Protein AF-0000000085029911 (afdb_homodimer)

Solvent-accessible surface area (backbone atoms only — not comparable to full-atom values): 11626 Å² total; per-residue (Å²): 123,44,61,39,66,77,58,55,73,42,76,44,80,32,89,93,34,44,53,37,40,35,25,49,61,51,67,37,74,79,42,66,70,29,29,74,39,40,29,46,36,39,24,43,54,57,8,51,51,70,74,45,71,36,75,53,20,29,39,34,40,41,29,69,34,42,32,29,39,33,33,53,66,92,41,79,39,81,45,37,50,64,26,22,36,47,36,50,61,70,32,36,36,29,37,35,19,74,35,89,48,56,22,30,29,37,40,38,30,39,29,41,81,84,58,78,129,125,42,62,40,67,79,54,57,74,42,75,42,80,32,89,91,34,44,54,37,39,34,27,48,61,50,68,39,75,78,43,67,69,30,29,76,40,39,28,44,36,38,24,42,55,60,8,50,50,68,74,46,70,36,76,53,22,28,40,35,39,41,29,69,34,44,32,28,39,33,30,53,64,92,41,78,39,83,44,38,49,65,28,21,37,48,36,51,61,69,32,35,36,29,37,34,19,73,34,91,48,55,21,30,29,38,40,38,28,38,32,40,80,85,55,78,129

Nearest PDB structures (foldseek):
  1o4t-assembly1_B  TM=9.583E-01  e=7.650E-11  Thermotoga maritima
  2dct-assembly1_A  TM=8.684E-01  e=5.620E-08  Thermus thermophilus HB8
  7x85-assembly2_C  TM=8.844E-01  e=4.818E-07  Gallus gallus
  6o2d-assembly1_A  TM=7.855E-01  e=6.550E-07  Schizosaccharomyces pombe
  6o2d-assembly1_B  TM=7.731E-01  e=8.903E-07  Schizosaccharomyces pombe

Foldseek 3Di:
DVDDPDFPWDWDADPPQGIKIWTFRDDVVVVVQFWPGWIKIKGAARHKFDKDAAAQKKKKKAWQAAKWWKDWAPDIDIDGHGDMDIAGHGTIMMIHRNDNGMTIIIMIIGGHPPDDD/DVDDPDFPWDWDADPPQGIKIWTFRDDVVVVVQFWPGWIKIKGAARHKFDKDAAAQKKKKKAWQAAKWWKDWAPDIDIDGHGDMDIAGHGTIMMIHRNDNGMTIIIMIIGGHPPDDD

InterPro domains:
  IPR011051 RmlC-like cupin domain superfamily [SSF51182] (14-111)
  IPR013096 Cupin 2, conserved barrel [PF07883] (40-107)
  IPR014710 RmlC-like jelly roll fold [G3DSA:2.60.120.10] (4-109)
  IPR051610 Glucose-6-phosphate isomerase/Oxalate decarboxylase [PTHR35848] (37-112)

Secondary structure (DSSP, 8-state):
--EE---EEEEEEETTTEEEEEEE-S-GGGGTTSEEEEEEEEE-TT-EEEEEE-SSEEEEEEEEE-EEEEEETTEEEEEETT-EEEE-TT-EEEEE--SSS-EEEEEEEEEPTT---/--EE---EEEEEEETTTEEEEEEE-S-GGGGTTSEEEEEEEEE-TT-EEEEEE-SSEEEEEEEEE-EEEEEETTEEEEEETT-EEEE-TT-EEEEE--SSS-EEEEEEEEEPTT---

Sequence (234 aa):
MAVFTEKAKQVVTNPGTGTIEKEILVDPALFQGTNDLFARITLHPGCAVPVHQHLGNNETYYLLKGEGEYTDEDKKVAVKAGDVTFCADGGTHGLLNTGKEDLVFIALISNTPGYKRMAVFTEKAKQVVTNPGTGTIEKEILVDPALFQGTNDLFARITLHPGCAVPVHQHLGNNETYYLLKGEGEYTDEDKKVAVKAGDVTFCADGGTHGLLNTGKEDLVFIALISNTPGYKR

Radius of gyration: 17.39 Å; Cα contacts (8 Å, |Δi|>4): 684; chains: 2; bounding box: 42×54×34 Å

pLDDT: mean 91.14, std 11.59, range [50.12, 98.44]

Organism: Acidaminococcus fermentans (strain ATCC 25085 / DSM 20731 / CCUG 9996 / CIP 106432 / VR4) (NCBI:txid591001)

Structure (mmCIF, N/CA/C/O backbone):
data_AF-0000000085029911-mod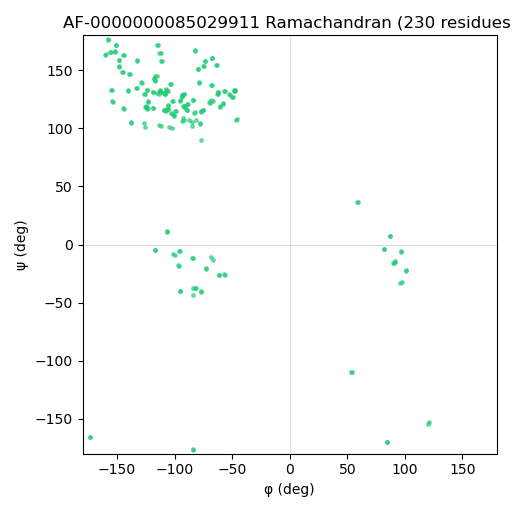el_v1
#
loop_
_entity.id
_entity.type
_entity.pdbx_description
1 polymer 'Cupin 2 conserved barrel domain protein'
#
loop_
_atom_site.group_PDB
_atom_site.id
_atom_site.type_symbol
_atom_site.label_atom_id
_atom_site.label_alt_id
_atom_site.label_comp_id
_atom_site.label_asym_id
_atom_site.label_entity_id
_atom_site.label_seq_id
_atom_site.pdbx_PDB_ins_code
_atom_site.Cartn_x
_atom_site.Cartn_y
_atom_site.Cartn_z
_atom_site.occupancy
_atom_site.B_iso_or_equiv
_atom_site.auth_seq_id
_atom_site.auth_comp_id
_atom_site.auth_asym_id
_atom_site.auth_atom_id
_atom_site.pdbx_PDB_model_num
ATOM 1 N N . MET A 1 1 ? -2.465 6.379 17.531 1 50.12 1 MET A N 1
ATOM 2 C CA . MET A 1 1 ? -1.135 6.844 17.141 1 50.12 1 MET A CA 1
ATOM 3 C C . MET A 1 1 ? -0.926 6.703 15.641 1 50.12 1 MET A C 1
ATOM 5 O O . MET A 1 1 ? -1.192 5.648 15.062 1 50.12 1 MET A O 1
ATOM 9 N N . ALA A 1 2 ? -0.907 8.047 15.047 1 63.31 2 ALA A N 1
ATOM 10 C CA . ALA A 1 2 ? -0.913 8.258 13.602 1 63.31 2 ALA A CA 1
ATOM 11 C C . ALA A 1 2 ? 0.378 7.75 12.969 1 63.31 2 ALA A C 1
ATOM 13 O O . ALA A 1 2 ? 0.455 7.586 11.75 1 63.31 2 ALA A O 1
ATOM 14 N N . VAL A 1 3 ? 1.396 7.473 13.914 1 71.44 3 VAL A N 1
ATOM 15 C CA . VAL A 1 3 ? 2.658 7.031 13.328 1 71.44 3 VAL A CA 1
ATOM 16 C C . VAL A 1 3 ? 3.08 5.703 13.945 1 71.44 3 VAL A C 1
ATOM 18 O O . VAL A 1 3 ? 3.273 5.609 15.156 1 71.44 3 VAL A O 1
ATOM 21 N N . PHE A 1 4 ? 2.906 4.621 13.352 1 70.25 4 PHE A N 1
ATOM 22 C CA . PHE A 1 4 ? 3.289 3.295 13.82 1 70.25 4 PHE A CA 1
ATOM 23 C C . PHE A 1 4 ? 4.719 2.965 13.406 1 70.25 4 PHE A C 1
ATOM 25 O O . PHE A 1 4 ? 5.082 3.119 12.242 1 70.25 4 PHE A O 1
ATOM 32 N N . THR A 1 5 ? 5.598 3.006 14.453 1 53.38 5 THR A N 1
ATOM 33 C CA . THR A 1 5 ? 6.984 2.678 14.141 1 53.38 5 THR A CA 1
ATOM 34 C C . THR A 1 5 ? 7.199 1.167 14.164 1 53.38 5 THR A C 1
ATOM 36 O O . THR A 1 5 ? 8.094 0.652 13.484 1 53.38 5 THR A O 1
ATOM 39 N N . GLU A 1 6 ? 6.383 0.513 15.297 1 53.06 6 GLU A N 1
ATOM 40 C CA . GLU A 1 6 ? 6.723 -0.883 15.555 1 53.06 6 GLU A CA 1
ATOM 41 C C . GLU A 1 6 ? 5.957 -1.817 14.625 1 53.06 6 GLU A C 1
ATOM 43 O O . GLU A 1 6 ? 4.781 -1.584 14.328 1 53.06 6 GLU A O 1
ATOM 48 N N . LYS A 1 7 ? 6.637 -2.297 13.734 1 57.81 7 LYS A N 1
ATOM 49 C CA . LYS A 1 7 ? 6.121 -3.242 12.742 1 57.81 7 LYS A CA 1
ATOM 50 C C . LYS A 1 7 ? 5.984 -4.641 13.344 1 57.81 7 LYS A C 1
ATOM 52 O O . LYS A 1 7 ? 6.93 -5.16 13.938 1 57.81 7 LYS A O 1
ATOM 57 N N . ALA A 1 8 ? 4.848 -4.977 13.922 1 56.25 8 ALA A N 1
ATOM 58 C CA . ALA A 1 8 ? 4.691 -6.383 14.281 1 56.25 8 ALA A CA 1
ATOM 59 C C . ALA A 1 8 ? 5.133 -7.297 13.141 1 56.25 8 ALA A C 1
ATOM 61 O O . ALA A 1 8 ? 4.695 -7.133 12 1 56.25 8 ALA A O 1
ATOM 62 N N . LYS A 1 9 ? 6.285 -7.945 13.352 1 67.12 9 LYS A N 1
ATOM 63 C CA . LYS A 1 9 ? 6.766 -8.938 12.398 1 67.12 9 LYS A CA 1
ATOM 64 C C . LYS A 1 9 ? 6.109 -10.297 12.641 1 67.12 9 LYS A C 1
ATOM 66 O O . LYS A 1 9 ? 6.004 -10.742 13.781 1 67.12 9 LYS A O 1
ATOM 71 N N . GLN A 1 10 ? 5.324 -10.703 11.719 1 71.94 10 GLN A N 1
ATOM 72 C CA . GLN A 1 10 ? 4.805 -12.062 11.75 1 71.94 10 GLN A CA 1
ATOM 73 C C . GLN A 1 10 ? 5.562 -12.961 10.781 1 71.94 10 GLN A C 1
ATOM 75 O O . GLN A 1 10 ? 5.855 -12.562 9.656 1 71.94 10 GLN A O 1
ATOM 80 N N . VAL A 1 11 ? 6.141 -14.062 11.289 1 70.25 11 VAL A N 1
ATOM 81 C CA . VAL A 1 11 ? 6.777 -15.055 10.43 1 70.25 11 VAL A CA 1
ATOM 82 C C . VAL A 1 11 ? 5.828 -16.234 10.211 1 70.25 11 VAL A C 1
ATOM 84 O O . VAL A 1 11 ? 5.312 -16.812 11.172 1 70.25 11 VAL A O 1
ATOM 87 N N . VAL A 1 12 ? 5.457 -16.359 8.992 1 71.88 12 VAL A N 1
ATOM 88 C CA . VAL A 1 12 ? 4.57 -17.469 8.656 1 71.88 12 VAL A CA 1
ATOM 89 C C . VAL A 1 12 ? 5.348 -18.562 7.918 1 71.88 12 VAL A C 1
ATOM 91 O O . VAL A 1 12 ? 6.031 -18.281 6.93 1 71.88 12 VAL A O 1
ATOM 94 N N . THR A 1 13 ? 5.34 -19.688 8.523 1 70.56 13 THR A N 1
ATOM 95 C CA . THR A 1 13 ? 6.004 -20.812 7.875 1 70.56 13 THR A CA 1
ATOM 96 C C . THR A 1 13 ? 5.246 -21.234 6.617 1 70.56 13 THR A C 1
ATOM 98 O O . THR A 1 13 ? 4.02 -21.328 6.633 1 70.56 13 THR A O 1
ATOM 101 N N . ASN A 1 14 ? 5.926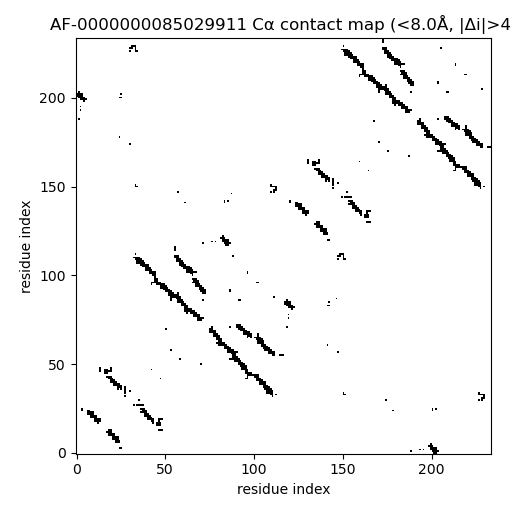 -21.266 5.496 1 70.69 14 ASN A N 1
ATOM 102 C CA . ASN A 1 14 ? 5.402 -21.781 4.242 1 70.69 14 ASN A CA 1
ATOM 103 C C . ASN A 1 14 ? 5.984 -23.156 3.928 1 70.69 14 ASN A C 1
ATOM 105 O O . ASN A 1 14 ? 7.121 -23.266 3.467 1 70.69 14 ASN A O 1
ATOM 109 N N . PRO A 1 15 ? 5.219 -24.141 4.195 1 69.62 15 PRO A N 1
ATOM 110 C CA . PRO A 1 15 ? 5.793 -25.469 3.988 1 69.62 15 PRO A CA 1
ATOM 111 C C . PRO A 1 15 ? 6.387 -25.641 2.592 1 69.62 15 PRO A C 1
ATOM 113 O O . PRO A 1 15 ? 5.746 -25.297 1.597 1 69.62 15 PRO A O 1
ATOM 116 N N . GLY A 1 16 ? 7.523 -26.078 2.551 1 73 16 GLY A N 1
ATOM 117 C CA . GLY A 1 16 ? 8.203 -26.453 1.323 1 73 16 GLY A CA 1
ATOM 118 C C . GLY A 1 16 ? 9.094 -25.359 0.769 1 73 16 GLY A C 1
ATOM 119 O O . GLY A 1 16 ? 10.102 -25.656 0.117 1 73 16 GLY A O 1
ATOM 120 N N . THR A 1 17 ? 8.648 -24.172 0.994 1 79.31 17 THR A N 1
ATOM 121 C CA . THR A 1 17 ? 9.43 -23.141 0.311 1 79.31 17 THR A CA 1
ATOM 122 C C . THR A 1 17 ? 10.094 -22.203 1.317 1 79.31 17 THR A C 1
ATOM 124 O O . THR A 1 17 ? 10.891 -21.344 0.94 1 79.31 17 THR A O 1
ATOM 127 N N . GLY A 1 18 ? 9.812 -22.375 2.564 1 81.31 18 GLY A N 1
ATOM 128 C CA . GLY A 1 18 ? 10.508 -21.562 3.545 1 81.31 18 GLY A CA 1
ATOM 129 C C . GLY A 1 18 ? 9.578 -20.703 4.371 1 81.31 18 GLY A C 1
ATOM 130 O O . GLY A 1 18 ? 8.453 -21.109 4.68 1 81.31 18 GLY A O 1
ATOM 131 N N . THR A 1 19 ? 10.164 -19.672 4.816 1 85.44 19 THR A N 1
ATOM 132 C CA . THR A 1 19 ? 9.43 -18.828 5.746 1 85.44 19 THR A CA 1
ATOM 133 C C . THR A 1 19 ? 9.141 -17.469 5.125 1 85.44 19 THR A C 1
ATOM 135 O O . THR A 1 19 ? 10.008 -16.875 4.48 1 85.44 19 THR A O 1
ATOM 138 N N . ILE A 1 20 ? 7.832 -17.078 5.215 1 90.81 20 ILE A N 1
ATOM 139 C CA . ILE A 1 20 ? 7.402 -15.75 4.797 1 90.81 20 ILE A CA 1
ATOM 140 C C . ILE A 1 20 ? 7.453 -14.789 5.984 1 90.81 20 ILE A C 1
ATOM 142 O O . ILE A 1 20 ? 6.875 -15.07 7.039 1 90.81 20 ILE A O 1
ATOM 146 N N . GLU A 1 21 ? 8.227 -13.773 5.887 1 92.81 21 GLU A N 1
ATOM 147 C CA . GLU A 1 21 ? 8.211 -12.711 6.891 1 92.81 21 GLU A CA 1
ATOM 148 C C . GLU A 1 21 ? 7.188 -11.633 6.535 1 92.81 21 GLU A C 1
ATOM 150 O O . GLU A 1 21 ? 7.246 -11.047 5.449 1 92.81 21 GLU A O 1
ATOM 155 N N . LYS A 1 22 ? 6.242 -11.43 7.441 1 93.31 22 LYS A N 1
ATOM 156 C CA . LYS A 1 22 ? 5.168 -10.461 7.234 1 93.31 22 LYS A CA 1
ATOM 157 C C . LYS A 1 22 ? 5.199 -9.367 8.297 1 93.31 22 LYS A C 1
ATOM 159 O O . LYS A 1 22 ? 5.246 -9.656 9.492 1 93.31 22 LYS A O 1
ATOM 164 N N . GLU A 1 23 ? 5.395 -8.18 7.887 1 93.5 23 GLU A N 1
ATOM 165 C CA . GLU A 1 23 ? 5.215 -7.008 8.742 1 93.5 23 GLU A CA 1
ATOM 166 C C . GLU A 1 23 ? 3.881 -6.324 8.461 1 93.5 23 GLU A C 1
ATOM 168 O O . GLU A 1 23 ? 3.689 -5.723 7.402 1 93.5 23 GLU A O 1
ATOM 173 N N . ILE A 1 24 ? 2.955 -6.41 9.445 1 94.88 24 ILE A N 1
ATOM 174 C CA . ILE A 1 24 ? 1.669 -5.734 9.305 1 94.88 24 ILE A CA 1
ATOM 175 C C . ILE A 1 24 ? 1.848 -4.234 9.523 1 94.88 24 ILE A C 1
ATOM 177 O O . ILE A 1 24 ? 2.199 -3.803 10.625 1 94.88 24 ILE A O 1
ATOM 181 N N . LEU A 1 25 ? 1.594 -3.482 8.5 1 94.81 25 LEU A N 1
ATOM 182 C CA . LEU A 1 25 ? 1.874 -2.053 8.562 1 94.81 25 LEU A CA 1
ATOM 183 C C . LEU A 1 25 ? 0.747 -1.309 9.266 1 94.81 25 LEU A C 1
ATOM 185 O O . LEU A 1 25 ? 0.992 -0.322 9.969 1 94.81 25 LEU A O 1
ATOM 189 N N . VAL A 1 26 ? -0.455 -1.727 9.031 1 94.06 26 VAL A N 1
ATOM 190 C CA . VAL A 1 26 ? -1.633 -1.149 9.672 1 94.06 26 VAL A CA 1
ATOM 191 C C . VAL A 1 26 ? -2.537 -2.264 10.195 1 94.06 26 VAL A C 1
ATOM 193 O O . VAL A 1 26 ? -2.809 -3.234 9.484 1 94.06 26 VAL A O 1
ATOM 196 N N . ASP A 1 27 ? -3.006 -2.074 11.43 1 93.12 27 ASP A N 1
ATOM 197 C CA . ASP A 1 27 ? -4.031 -2.969 11.953 1 93.12 27 ASP A CA 1
ATOM 198 C C . ASP A 1 27 ? -5.277 -2.957 11.062 1 93.12 27 ASP A C 1
ATOM 200 O O . ASP A 1 27 ? -5.895 -1.908 10.867 1 93.12 27 ASP A O 1
ATOM 204 N N . PRO A 1 28 ? -5.629 -4.172 10.555 1 94.19 28 PRO A N 1
ATOM 205 C CA . PRO A 1 28 ? -6.77 -4.219 9.641 1 94.19 28 PRO A CA 1
ATOM 206 C C . PRO A 1 28 ? -8.047 -3.652 10.258 1 94.19 28 PRO A C 1
ATOM 208 O O . PRO A 1 28 ? -8.93 -3.174 9.539 1 94.19 28 PRO A O 1
ATOM 211 N N . ALA A 1 29 ? -8.18 -3.674 11.57 1 94.44 29 ALA A N 1
ATOM 212 C CA . ALA A 1 29 ? -9.383 -3.154 12.227 1 94.44 29 ALA A CA 1
ATOM 213 C C . ALA A 1 29 ? -9.562 -1.669 11.93 1 94.44 29 ALA A C 1
ATOM 215 O O . ALA A 1 29 ? -10.688 -1.168 11.914 1 94.44 29 ALA A O 1
ATOM 216 N N . LEU A 1 30 ? -8.5 -0.995 11.656 1 94 30 LEU A N 1
ATOM 217 C CA . LEU A 1 30 ? -8.562 0.443 11.422 1 94 30 LEU A CA 1
ATOM 218 C C . LEU A 1 30 ? -9.203 0.746 10.07 1 94 30 LEU A C 1
ATOM 220 O O . LEU A 1 30 ? -9.695 1.853 9.844 1 94 30 LEU A O 1
ATOM 224 N N . PHE A 1 31 ? -9.195 -0.244 9.18 1 95.12 31 PHE A N 1
ATOM 225 C CA . PHE A 1 31 ? -9.758 -0.04 7.848 1 95.12 31 PHE A CA 1
ATOM 226 C C . PHE A 1 31 ? -11.266 -0.266 7.855 1 95.12 31 PHE A C 1
ATOM 228 O O . PHE A 1 31 ? -11.938 -0.044 6.844 1 95.12 31 PHE A O 1
ATOM 235 N N . GLN A 1 32 ? -11.773 -0.806 8.922 1 93.62 32 GLN A N 1
ATOM 236 C CA . GLN A 1 32 ? -13.211 -0.97 9.109 1 93.62 32 GLN A CA 1
ATOM 237 C C . GLN A 1 32 ? -13.828 -1.801 7.988 1 93.62 32 GLN A C 1
ATOM 239 O O . GLN A 1 32 ? -14.898 -1.466 7.477 1 93.62 32 GLN A O 1
ATOM 244 N N . GLY A 1 33 ? -13.031 -2.805 7.555 1 93.44 33 GLY A N 1
ATOM 245 C CA . GLY A 1 33 ? -13.57 -3.773 6.613 1 93.44 33 GLY A CA 1
ATOM 246 C C . GLY A 1 33 ? -13.227 -3.457 5.168 1 93.44 33 GLY A C 1
ATOM 247 O O . GLY A 1 33 ? -13.516 -4.25 4.27 1 93.44 33 GLY A O 1
ATOM 248 N N . THR A 1 34 ? -12.602 -2.322 4.883 1 95.56 34 THR A N 1
ATOM 249 C CA . THR A 1 34 ? -12.281 -1.948 3.508 1 95.56 34 THR A CA 1
ATOM 250 C C . THR A 1 34 ? -11.07 -2.729 3.004 1 95.56 34 THR A C 1
ATOM 252 O O . THR A 1 34 ? -11.062 -3.201 1.865 1 95.56 34 THR A O 1
ATOM 255 N N . ASN A 1 35 ? -10.086 -2.893 3.857 1 97.5 35 ASN A N 1
ATOM 256 C CA . ASN A 1 35 ? -8.891 -3.652 3.512 1 97.5 35 ASN A CA 1
ATOM 257 C C . ASN A 1 35 ? -8.578 -4.715 4.562 1 97.5 35 ASN A C 1
ATOM 259 O O . ASN A 1 35 ? -8.656 -4.449 5.762 1 97.5 35 ASN A O 1
ATOM 263 N N . ASP A 1 36 ? -8.18 -5.871 4.125 1 97.19 36 ASP A N 1
ATOM 264 C CA . ASP A 1 36 ? -7.879 -6.961 5.047 1 97.19 36 ASP A CA 1
ATOM 265 C C . ASP A 1 36 ? -6.383 -7.027 5.355 1 97.19 36 ASP A C 1
ATOM 267 O O . ASP A 1 36 ? -5.973 -7.66 6.328 1 97.19 36 ASP A O 1
ATOM 271 N N . LEU A 1 37 ? -5.617 -6.359 4.434 1 97.12 37 LEU A N 1
ATOM 272 C CA . LEU A 1 37 ? -4.176 -6.469 4.625 1 97.12 37 LEU A CA 1
ATOM 273 C C . LEU A 1 37 ? -3.453 -5.273 4.012 1 97.12 37 LEU A C 1
ATOM 275 O O . LEU A 1 37 ? -3.785 -4.84 2.906 1 97.12 37 LEU A O 1
ATOM 279 N N . PHE A 1 38 ? -2.611 -4.715 4.656 1 96.62 38 PHE A N 1
ATOM 280 C CA . PHE A 1 38 ? -1.548 -3.809 4.242 1 96.62 38 PHE A CA 1
ATOM 281 C C . PHE A 1 38 ? -0.248 -4.129 4.973 1 96.62 38 PHE A C 1
ATOM 283 O O . PHE A 1 38 ? -0.117 -3.855 6.168 1 96.62 38 PHE A O 1
ATOM 290 N N . ALA A 1 39 ? 0.652 -4.75 4.199 1 96.75 39 ALA A N 1
ATOM 291 C CA . ALA A 1 39 ? 1.81 -5.348 4.859 1 96.75 39 ALA A CA 1
ATOM 292 C C . ALA A 1 39 ? 3.039 -5.305 3.957 1 96.75 39 ALA A C 1
ATOM 294 O O . ALA A 1 39 ? 2.914 -5.234 2.732 1 96.75 39 ALA A O 1
ATOM 295 N N . ARG A 1 40 ? 4.191 -5.289 4.586 1 96.56 40 ARG A N 1
ATOM 296 C CA . ARG A 1 40 ? 5.465 -5.539 3.914 1 96.56 40 ARG A CA 1
ATOM 297 C C . ARG A 1 40 ? 5.879 -7 4.051 1 96.56 40 ARG A C 1
ATOM 299 O O . ARG A 1 40 ? 5.969 -7.523 5.164 1 96.56 40 ARG A O 1
ATOM 306 N N . ILE A 1 41 ? 6.113 -7.664 2.975 1 97.19 41 ILE A N 1
ATOM 307 C CA . ILE A 1 41 ? 6.395 -9.094 2.963 1 97.19 41 ILE A CA 1
ATOM 308 C C . ILE A 1 41 ? 7.801 -9.344 2.42 1 97.19 41 ILE A C 1
ATOM 310 O O . ILE A 1 41 ? 8.227 -8.688 1.465 1 97.19 41 ILE A O 1
ATOM 314 N N . THR A 1 42 ? 8.484 -10.297 3.018 1 97 42 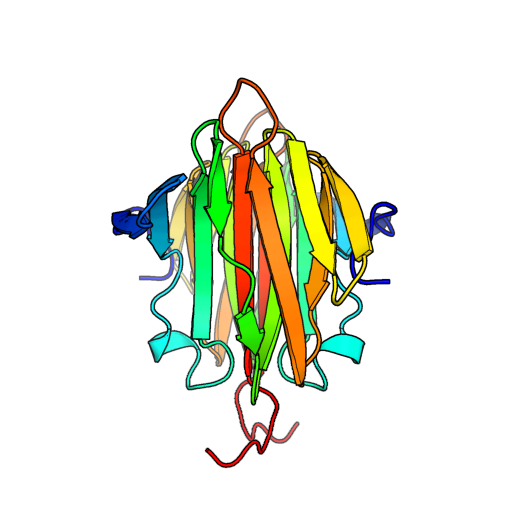THR A N 1
ATOM 315 C CA . THR A 1 42 ? 9.797 -10.727 2.551 1 97 42 THR A CA 1
ATOM 316 C C . THR A 1 42 ? 9.797 -12.219 2.244 1 97 42 THR A C 1
ATOM 318 O O . THR A 1 42 ? 9.43 -13.031 3.092 1 97 42 THR A O 1
ATOM 321 N N . LEU A 1 43 ? 10.148 -12.539 1.029 1 97.06 43 LEU A N 1
ATOM 322 C CA . LEU A 1 43 ? 10.422 -13.914 0.619 1 97.06 43 LEU A CA 1
ATOM 323 C C . LEU A 1 43 ? 11.922 -14.133 0.443 1 97.06 43 LEU A C 1
ATOM 325 O O . LEU A 1 43 ? 12.555 -13.516 -0.418 1 97.06 43 LEU A O 1
ATOM 329 N N . HIS A 1 44 ? 12.492 -15 1.251 1 96.31 44 HIS A N 1
ATOM 330 C CA . HIS A 1 44 ? 13.883 -15.375 1.014 1 96.31 44 HIS A CA 1
ATOM 331 C C . HIS A 1 44 ? 14.023 -16.172 -0.281 1 96.31 44 HIS A C 1
ATOM 333 O O . HIS A 1 44 ? 13.031 -16.656 -0.823 1 96.31 44 HIS A O 1
ATOM 339 N N . PRO A 1 45 ? 15.273 -16.219 -0.807 1 96.5 45 PRO A N 1
ATOM 340 C CA . PRO A 1 45 ? 15.453 -16.969 -2.053 1 96.5 45 PRO A CA 1
ATOM 341 C C . PRO A 1 45 ? 14.828 -18.359 -2 1 96.5 45 PRO A C 1
ATOM 343 O O . PRO A 1 45 ? 15.047 -19.094 -1.042 1 96.5 45 PRO A O 1
ATOM 346 N N . GLY A 1 46 ? 14.023 -18.625 -2.963 1 95.94 46 GLY A N 1
ATOM 347 C CA . GLY A 1 46 ? 13.391 -19.938 -3.062 1 95.94 46 GLY A CA 1
ATOM 348 C C . GLY A 1 46 ? 12.047 -20 -2.363 1 95.94 46 GLY A C 1
ATOM 349 O O . GLY A 1 46 ? 11.289 -20.953 -2.564 1 95.94 46 GLY A O 1
ATOM 350 N N . CYS A 1 47 ? 11.711 -19.047 -1.518 1 96.31 47 CYS A N 1
ATOM 351 C CA . CYS A 1 47 ? 10.43 -19.016 -0.819 1 96.31 47 CYS A CA 1
ATOM 352 C C . CYS A 1 47 ? 9.328 -18.484 -1.729 1 96.31 47 CYS A C 1
ATOM 354 O O . CYS A 1 47 ? 9.594 -17.734 -2.66 1 96.31 47 CYS A O 1
ATOM 356 N N . ALA A 1 48 ? 8.062 -18.938 -1.475 1 96 48 ALA A N 1
ATOM 357 C CA . ALA A 1 48 ? 6.957 -18.516 -2.336 1 96 48 ALA A CA 1
ATOM 358 C C . ALA A 1 48 ? 5.707 -18.203 -1.518 1 96 48 ALA A C 1
ATOM 360 O O . ALA A 1 48 ? 5.508 -18.781 -0.439 1 96 48 ALA A O 1
ATOM 361 N N . VAL A 1 49 ? 4.953 -17.25 -1.998 1 96.56 49 VAL A N 1
ATOM 362 C CA . VAL A 1 49 ? 3.518 -17.266 -1.746 1 96.56 49 VAL A CA 1
ATOM 363 C C . VAL A 1 49 ? 2.846 -18.297 -2.654 1 96.56 49 VAL A C 1
ATOM 365 O O . VAL A 1 49 ? 2.818 -18.141 -3.877 1 96.56 49 VAL A O 1
ATOM 368 N N . PRO A 1 50 ? 2.318 -19.312 -2.123 1 94.81 50 PRO A N 1
ATOM 369 C CA . PRO A 1 50 ? 1.705 -20.328 -2.98 1 94.81 50 PRO A CA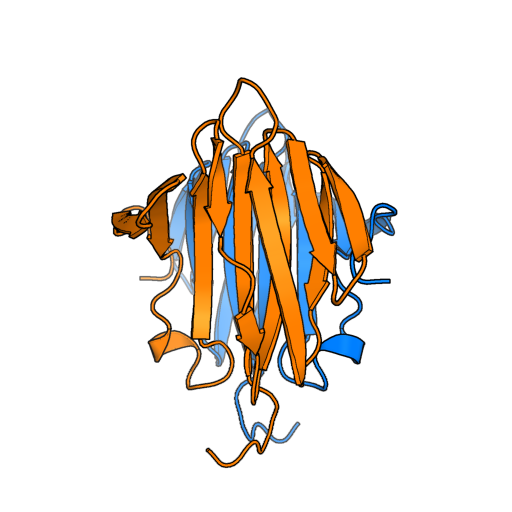 1
ATOM 370 C C . PRO A 1 50 ? 0.512 -19.797 -3.77 1 94.81 50 PRO A C 1
ATOM 372 O O . PRO A 1 50 ? -0.161 -18.859 -3.322 1 94.81 50 PRO A O 1
ATOM 375 N N . VAL A 1 51 ? 0.271 -20.469 -4.914 1 95.5 51 VAL A N 1
ATOM 376 C CA . VAL A 1 51 ? -0.88 -20.109 -5.73 1 95.5 51 VAL A CA 1
ATOM 377 C C . VAL A 1 51 ? -2.168 -20.344 -4.945 1 95.5 51 VAL A C 1
ATOM 379 O O . VAL A 1 51 ? -2.361 -21.422 -4.367 1 95.5 51 VAL A O 1
ATOM 382 N N . 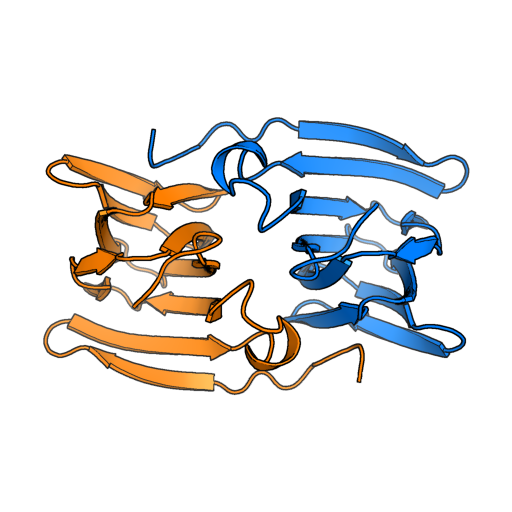HIS A 1 52 ? -3.027 -19.391 -4.887 1 96.69 52 HIS A N 1
ATOM 383 C CA . HIS A 1 52 ? -4.32 -19.453 -4.215 1 96.69 52 HIS A CA 1
ATOM 384 C C . HIS A 1 52 ? -5.336 -18.531 -4.863 1 96.69 52 HIS A C 1
ATOM 386 O O . HIS A 1 52 ? -4.973 -17.703 -5.699 1 96.69 52 HIS A O 1
ATOM 392 N N . GLN A 1 53 ? -6.598 -18.703 -4.539 1 97.19 53 GLN A N 1
ATOM 393 C CA . GLN A 1 53 ? -7.676 -17.891 -5.098 1 97.19 53 GLN A CA 1
ATOM 394 C C . GLN A 1 53 ? -8.164 -16.844 -4.094 1 97.19 53 GLN A C 1
ATOM 396 O O . GLN A 1 53 ? -8.289 -17.141 -2.9 1 97.19 53 GLN A O 1
ATOM 401 N N . HIS A 1 54 ? -8.398 -15.656 -4.566 1 95.81 54 HIS A N 1
ATOM 402 C CA . HIS A 1 54 ? -9.094 -14.648 -3.771 1 95.81 54 HIS A CA 1
ATOM 403 C C . HIS A 1 54 ? -10.594 -14.656 -4.047 1 95.81 54 HIS A C 1
ATOM 405 O O . HIS A 1 54 ? -11.016 -14.625 -5.207 1 95.81 54 HIS A O 1
ATOM 411 N N . LEU A 1 55 ? -11.328 -14.719 -3.043 1 96.31 55 LEU A N 1
ATOM 412 C CA . LEU A 1 55 ? -12.781 -14.633 -3.105 1 96.31 55 LEU A CA 1
ATOM 413 C C . LEU A 1 55 ? -13.305 -13.523 -2.195 1 96.31 55 LEU A C 1
ATOM 415 O O . LEU A 1 55 ? -13.062 -13.547 -0.985 1 96.31 55 LEU A O 1
ATOM 419 N N . GLY A 1 56 ? -13.969 -12.539 -2.756 1 97.06 56 GLY A N 1
ATOM 420 C CA . GLY A 1 56 ? -14.516 -11.422 -2.002 1 97.06 56 GLY A CA 1
ATOM 421 C C . GLY A 1 56 ? -13.516 -10.297 -1.805 1 97.06 56 GLY A C 1
ATOM 422 O O . GLY A 1 56 ? -13.773 -9.359 -1.041 1 97.06 56 GLY A O 1
ATOM 423 N N . ASN A 1 57 ? -12.359 -10.438 -2.469 1 97.56 57 ASN A N 1
ATOM 424 C CA . ASN A 1 57 ? -11.359 -9.375 -2.377 1 97.56 57 ASN A CA 1
ATOM 425 C C . ASN A 1 57 ? -10.359 -9.445 -3.527 1 97.56 57 ASN A C 1
ATOM 427 O O . ASN A 1 57 ? -10.398 -10.383 -4.328 1 97.56 57 ASN A O 1
ATOM 431 N N . ASN A 1 58 ? -9.641 -8.406 -3.756 1 97.25 58 ASN A N 1
ATOM 432 C CA . ASN A 1 58 ? -8.516 -8.352 -4.684 1 97.25 58 ASN A CA 1
ATOM 433 C C . ASN A 1 58 ? -7.191 -8.164 -3.947 1 97.25 58 ASN A C 1
ATOM 435 O O . ASN A 1 58 ? -7.18 -7.816 -2.766 1 97.25 58 ASN A O 1
ATOM 439 N N . GLU A 1 59 ? -6.125 -8.398 -4.629 1 98 59 GLU A N 1
ATOM 440 C CA . GLU A 1 59 ? -4.82 -8.219 -4 1 98 59 GLU A CA 1
ATOM 441 C C . GLU A 1 59 ? -3.818 -7.598 -4.969 1 98 59 GLU A C 1
ATOM 443 O O . GLU A 1 59 ? -3.752 -7.988 -6.137 1 98 59 GLU A O 1
ATOM 448 N N . THR A 1 60 ? -3.135 -6.633 -4.547 1 97.19 60 THR A N 1
ATOM 449 C CA . THR A 1 60 ? -2.059 -5.941 -5.246 1 97.19 60 THR A CA 1
ATOM 450 C C . THR A 1 60 ? -0.717 -6.199 -4.566 1 97.19 60 THR A C 1
ATOM 452 O O . THR A 1 60 ? -0.625 -6.172 -3.336 1 97.19 60 THR A O 1
ATOM 455 N N . TYR A 1 61 ? 0.328 -6.547 -5.32 1 97.75 61 TYR A N 1
ATOM 456 C CA . TYR A 1 61 ? 1.708 -6.465 -4.852 1 97.75 61 TYR A CA 1
ATOM 457 C C . TYR A 1 61 ? 2.436 -5.297 -5.504 1 97.75 61 TYR A C 1
ATOM 459 O O . TYR A 1 61 ? 2.318 -5.078 -6.715 1 97.75 61 TYR A O 1
ATOM 467 N N . TYR A 1 62 ? 3.094 -4.523 -4.801 1 97 62 TYR A N 1
ATOM 468 C CA . TYR A 1 62 ? 4.102 -3.592 -5.297 1 97 62 TYR A CA 1
ATOM 469 C C . TYR A 1 62 ? 5.5 -4.035 -4.887 1 97 62 TYR A C 1
ATOM 471 O O . TYR A 1 62 ? 5.84 -4.02 -3.701 1 97 62 TYR A O 1
ATOM 479 N N . LEU A 1 63 ? 6.363 -4.375 -5.863 1 97.88 63 LEU A N 1
ATOM 480 C CA . LEU A 1 63 ? 7.664 -4.969 -5.562 1 97.88 63 LEU A CA 1
ATOM 481 C C . LEU A 1 63 ? 8.688 -3.887 -5.25 1 97.88 63 LEU A C 1
ATOM 483 O O . LEU A 1 63 ? 8.938 -3 -6.07 1 97.88 63 LEU A O 1
ATOM 487 N N . LEU A 1 64 ? 9.258 -4.047 -4.086 1 97.5 64 LEU A N 1
ATOM 488 C CA . LEU A 1 64 ? 10.211 -3.047 -3.615 1 97.5 64 LEU A CA 1
ATOM 489 C C . LEU A 1 64 ? 11.641 -3.465 -3.943 1 97.5 64 LEU A C 1
ATOM 491 O O . LEU A 1 64 ? 12.508 -2.613 -4.168 1 97.5 64 LEU A O 1
ATOM 495 N N . LYS A 1 65 ? 11.938 -4.695 -3.803 1 97.94 65 LYS A N 1
ATOM 496 C CA . LYS A 1 65 ? 13.273 -5.258 -3.977 1 97.94 65 LYS A CA 1
ATOM 497 C C . LYS A 1 65 ? 13.203 -6.66 -4.57 1 97.94 65 LYS A C 1
ATOM 499 O O . LYS A 1 65 ? 12.289 -7.43 -4.262 1 97.94 65 LYS A O 1
ATOM 504 N N . GLY A 1 66 ? 14.227 -6.988 -5.344 1 98 66 GLY A N 1
ATOM 505 C CA . GLY A 1 66 ? 14.398 -8.352 -5.824 1 98 66 GLY A CA 1
ATOM 506 C C . GLY A 1 66 ? 13.609 -8.641 -7.086 1 98 66 GLY A C 1
ATOM 507 O O . GLY A 1 66 ? 13.234 -7.719 -7.816 1 98 66 GLY A O 1
ATOM 508 N N . GLU A 1 67 ? 13.555 -9.875 -7.441 1 98 67 GLU A N 1
ATOM 509 C CA . GLU A 1 67 ? 12.875 -10.375 -8.633 1 98 67 GLU A CA 1
ATOM 510 C C . GLU A 1 67 ? 12.234 -11.734 -8.367 1 98 67 GLU A C 1
ATOM 512 O O . GLU A 1 67 ? 12.555 -12.398 -7.379 1 98 67 GLU A O 1
ATOM 517 N N . GLY A 1 68 ? 11.352 -12.086 -9.211 1 97.69 68 GLY A N 1
ATOM 518 C CA . GLY A 1 68 ? 10.672 -13.367 -9.055 1 97.69 68 GLY A CA 1
ATOM 519 C C . GLY A 1 68 ? 9.758 -13.711 -10.211 1 97.69 68 GLY A C 1
ATOM 520 O O . GLY A 1 68 ? 9.914 -13.164 -11.312 1 97.69 68 GLY A O 1
ATOM 521 N N . GLU A 1 69 ? 8.953 -14.656 -9.992 1 97.94 69 GLU A N 1
ATOM 522 C CA . GLU A 1 69 ? 7.945 -15.102 -10.953 1 97.94 69 GLU A CA 1
ATOM 523 C C . GLU A 1 69 ? 6.547 -15.047 -10.344 1 97.94 69 GLU A C 1
ATOM 525 O O . GLU A 1 69 ? 6.277 -15.703 -9.336 1 97.94 69 GLU A O 1
ATOM 530 N N . TYR A 1 70 ? 5.754 -14.211 -10.961 1 97.69 70 TYR A N 1
ATOM 531 C CA . TYR A 1 70 ? 4.359 -14.07 -10.547 1 97.69 70 TYR A CA 1
ATOM 532 C C . TYR A 1 70 ? 3.455 -14.984 -11.367 1 97.69 70 TYR A C 1
ATOM 534 O O . TYR A 1 70 ? 3.547 -15.023 -12.594 1 97.69 70 TYR A O 1
ATOM 542 N N . THR A 1 71 ? 2.703 -15.734 -10.672 1 97.12 71 THR A N 1
ATOM 543 C CA . THR A 1 71 ? 1.682 -16.531 -11.344 1 97.12 71 THR A CA 1
ATOM 544 C C . THR A 1 71 ? 0.366 -15.758 -11.43 1 97.12 71 THR A C 1
ATOM 546 O O . THR A 1 71 ? -0.186 -15.344 -10.406 1 97.12 71 THR A O 1
ATOM 549 N N . ASP A 1 72 ? -0.06 -15.523 -12.578 1 95.81 72 ASP A N 1
ATOM 550 C CA . ASP A 1 72 ? -1.355 -14.922 -12.891 1 95.81 72 ASP A CA 1
ATOM 551 C C . ASP A 1 72 ? -2.258 -15.922 -13.609 1 95.81 72 ASP A C 1
ATOM 553 O O . ASP A 1 72 ? -2.17 -16.078 -14.836 1 95.81 72 ASP A O 1
ATOM 557 N N . GLU A 1 73 ? -3.166 -16.438 -12.82 1 95.06 73 GLU A N 1
ATOM 558 C CA . GLU A 1 73 ? -3.965 -17.531 -13.352 1 95.06 73 GLU A CA 1
ATOM 559 C C . GLU A 1 73 ? -3.074 -18.641 -13.898 1 95.06 73 GLU A C 1
ATOM 561 O O . GLU A 1 73 ? -2.297 -19.25 -13.156 1 95.06 73 GLU A O 1
ATOM 566 N N . ASP A 1 74 ? -3.055 -18.781 -15.188 1 93.44 74 ASP A N 1
ATOM 567 C CA . ASP A 1 74 ? -2.301 -19.891 -15.766 1 93.44 74 ASP A CA 1
ATOM 568 C C . ASP A 1 74 ? -1.015 -19.391 -16.422 1 93.44 74 ASP A C 1
ATOM 570 O O . ASP A 1 74 ? -0.329 -20.156 -17.109 1 93.44 74 ASP A O 1
ATOM 574 N N . LYS A 1 75 ? -0.673 -18.203 -16.188 1 95.56 75 LYS A N 1
ATOM 575 C CA . LYS A 1 75 ? 0.526 -17.625 -16.797 1 95.56 75 LYS A CA 1
ATOM 576 C C . LYS A 1 75 ? 1.556 -17.25 -15.742 1 95.56 75 LYS A C 1
ATOM 578 O O . LYS A 1 75 ? 1.196 -16.781 -14.664 1 95.56 75 LYS A O 1
ATOM 583 N N . LYS A 1 76 ? 2.777 -17.438 -16.156 1 96.25 76 LYS A N 1
ATOM 584 C CA . LYS A 1 76 ? 3.891 -17 -15.312 1 96.25 76 LYS A CA 1
ATOM 585 C C . LYS A 1 76 ? 4.574 -15.766 -15.906 1 96.25 76 LYS A C 1
ATOM 587 O O . LYS A 1 76 ? 4.879 -15.742 -17.094 1 96.25 76 LYS A O 1
ATOM 592 N N . VAL A 1 77 ? 4.742 -14.797 -15.133 1 95.81 77 VAL A N 1
ATOM 593 C CA . VAL A 1 77 ? 5.316 -13.531 -15.578 1 95.81 77 VAL A CA 1
ATOM 594 C C . VAL A 1 77 ? 6.5 -13.164 -14.688 1 95.81 77 VAL A C 1
ATOM 596 O O . VAL A 1 77 ? 6.391 -13.18 -13.461 1 95.81 77 VAL A O 1
ATOM 599 N N . ALA A 1 78 ? 7.625 -12.852 -15.344 1 97.06 78 ALA A N 1
ATOM 600 C CA . ALA A 1 78 ? 8.75 -12.344 -14.562 1 97.06 78 ALA A CA 1
ATOM 601 C C . ALA A 1 78 ? 8.445 -10.969 -13.984 1 97.06 78 ALA A C 1
ATOM 603 O O . ALA A 1 78 ? 7.863 -10.117 -14.664 1 97.06 78 ALA A O 1
ATOM 604 N N . VAL A 1 79 ? 8.82 -10.789 -12.734 1 96.75 79 VAL A N 1
ATOM 605 C CA . VAL A 1 79 ? 8.602 -9.492 -12.094 1 96.75 79 VAL A CA 1
ATOM 606 C C . VAL A 1 79 ? 9.875 -9.055 -11.375 1 96.75 79 VAL A C 1
ATOM 608 O O . VAL A 1 79 ? 10.727 -9.883 -11.047 1 96.75 79 VAL A O 1
ATOM 611 N N . LYS A 1 80 ? 9.977 -7.727 -11.141 1 96.81 80 LYS A N 1
ATOM 612 C CA . LYS A 1 80 ? 11.117 -7.141 -10.445 1 96.81 80 LYS A CA 1
ATOM 613 C C . LYS A 1 80 ? 10.719 -5.867 -9.703 1 96.81 80 LYS A C 1
ATOM 615 O O . LYS A 1 80 ? 9.594 -5.387 -9.852 1 96.81 80 LYS A O 1
ATOM 620 N N . ALA A 1 81 ? 11.688 -5.387 -8.914 1 96.94 81 ALA A N 1
ATOM 621 C CA . ALA A 1 81 ? 11.445 -4.152 -8.164 1 96.94 81 ALA A CA 1
ATOM 622 C C . ALA A 1 81 ? 10.844 -3.076 -9.07 1 96.94 81 ALA A C 1
ATOM 624 O O . ALA A 1 81 ? 11.328 -2.855 -10.18 1 96.94 81 ALA A O 1
ATOM 625 N N . GLY A 1 82 ? 9.828 -2.49 -8.562 1 94.62 82 GLY A N 1
ATOM 626 C CA . GLY A 1 82 ? 9.141 -1.447 -9.312 1 94.62 82 GLY A CA 1
ATOM 627 C C . GLY A 1 82 ? 7.867 -1.931 -9.977 1 94.62 82 GLY A C 1
ATOM 628 O O . GLY A 1 82 ? 6.992 -1.128 -10.32 1 94.62 82 GLY A O 1
ATOM 629 N N . ASP A 1 83 ? 7.746 -3.189 -10.203 1 95.38 83 ASP A N 1
ATOM 630 C CA . ASP A 1 83 ? 6.551 -3.748 -10.828 1 95.38 83 ASP A CA 1
ATOM 631 C C . ASP A 1 83 ? 5.387 -3.795 -9.844 1 95.38 83 ASP A C 1
ATOM 633 O O . ASP A 1 83 ? 5.598 -3.84 -8.625 1 95.38 83 ASP A O 1
ATOM 637 N N . VAL A 1 84 ? 4.148 -3.742 -10.406 1 97 84 VAL A N 1
ATOM 638 C CA . VAL A 1 84 ? 2.912 -3.885 -9.641 1 97 84 VAL A CA 1
ATOM 639 C C . VAL A 1 84 ? 2.078 -5.023 -10.227 1 97 84 VAL A C 1
ATOM 641 O O . VAL A 1 84 ? 1.955 -5.152 -11.445 1 97 84 VAL A O 1
ATOM 644 N N . THR A 1 85 ? 1.597 -5.859 -9.352 1 96.69 85 THR A N 1
ATOM 645 C CA . THR A 1 85 ? 0.675 -6.906 -9.789 1 96.69 85 THR A CA 1
ATOM 646 C C . THR A 1 85 ? -0.727 -6.648 -9.242 1 96.69 85 THR A C 1
ATOM 648 O O . THR A 1 85 ? -0.892 -5.941 -8.242 1 96.69 85 THR A O 1
ATOM 651 N N . PHE A 1 86 ? -1.698 -7.207 -9.891 1 96.38 86 PHE A N 1
ATOM 652 C CA . PHE A 1 86 ? -3.082 -7.082 -9.445 1 96.38 86 PHE A CA 1
ATOM 653 C C . PHE A 1 86 ? -3.854 -8.367 -9.719 1 96.38 86 PHE A C 1
ATOM 655 O O . PHE A 1 86 ? -3.99 -8.789 -10.875 1 96.38 86 PHE A O 1
ATOM 662 N N . CYS A 1 87 ? -4.301 -8.977 -8.695 1 96.88 87 CYS A N 1
ATOM 663 C CA . CYS A 1 87 ? -5.215 -10.109 -8.781 1 96.88 87 CYS A CA 1
ATOM 664 C C . CYS A 1 87 ? -6.645 -9.68 -8.453 1 96.88 87 CYS A C 1
ATOM 666 O O . CYS A 1 87 ? -6.953 -9.359 -7.309 1 96.88 87 CYS A O 1
ATOM 668 N N . ALA A 1 88 ? -7.5 -9.727 -9.422 1 95.75 88 ALA A N 1
ATOM 669 C CA . ALA A 1 88 ? -8.883 -9.297 -9.234 1 95.75 88 ALA A CA 1
ATOM 670 C C . ALA A 1 88 ? -9.672 -10.312 -8.422 1 95.75 88 ALA A C 1
ATOM 672 O O . ALA A 1 88 ? -9.25 -11.461 -8.273 1 95.75 88 ALA A O 1
ATOM 673 N N . ASP A 1 89 ? -10.758 -9.844 -7.82 1 96.12 89 ASP A N 1
ATOM 674 C CA . ASP A 1 89 ? -11.688 -10.75 -7.156 1 96.12 89 ASP A CA 1
ATOM 675 C C . ASP A 1 89 ? -12.039 -11.938 -8.062 1 96.12 89 ASP A C 1
ATOM 677 O O . ASP A 1 89 ? -12.375 -11.75 -9.234 1 96.12 89 ASP A O 1
ATOM 681 N N . GLY A 1 90 ? -11.961 -13.133 -7.488 1 96.62 90 GLY A N 1
ATOM 682 C CA . GLY A 1 90 ? -12.211 -14.344 -8.25 1 96.62 90 GLY A CA 1
ATOM 683 C C . GLY A 1 90 ? -10.953 -14.922 -8.883 1 96.62 90 GLY A C 1
ATOM 684 O O . GLY A 1 90 ? -10.945 -16.078 -9.32 1 96.62 90 GLY A O 1
ATOM 685 N N . GLY A 1 91 ? -9.867 -14.164 -8.984 1 96.81 91 GLY A N 1
ATOM 686 C CA . GLY A 1 91 ? -8.641 -14.57 -9.656 1 96.81 91 GLY A CA 1
ATOM 687 C C . GLY A 1 91 ? -7.738 -15.422 -8.781 1 96.81 91 GLY A C 1
ATOM 688 O O . GLY A 1 91 ? -7.949 -15.516 -7.57 1 96.81 91 GLY A O 1
ATOM 689 N N . THR A 1 92 ? -6.75 -16.047 -9.422 1 97.56 92 THR A N 1
ATOM 690 C CA . THR A 1 92 ? -5.715 -16.812 -8.742 1 97.56 92 THR A CA 1
ATOM 691 C C . THR A 1 92 ? -4.336 -16.203 -8.984 1 97.56 92 THR A C 1
ATOM 693 O O . THR A 1 92 ? -4.055 -15.703 -10.078 1 97.56 92 THR A O 1
ATOM 696 N N . HIS A 1 93 ? -3.521 -16.25 -7.949 1 97.31 93 HIS A N 1
ATOM 697 C CA . HIS A 1 93 ? -2.168 -15.742 -8.133 1 97.31 93 HIS A CA 1
ATOM 698 C C . HIS A 1 93 ? -1.198 -16.375 -7.141 1 97.31 93 HIS A C 1
ATOM 700 O O . HIS A 1 93 ? -1.621 -17.016 -6.184 1 97.31 93 HIS A O 1
ATOM 706 N N . GLY A 1 94 ? 0.045 -16.25 -7.348 1 97.06 94 GLY A N 1
ATOM 707 C CA . GLY A 1 94 ? 1.173 -16.594 -6.5 1 97.06 94 GLY A CA 1
ATOM 708 C C . GLY A 1 94 ? 2.438 -15.836 -6.84 1 97.06 94 GLY A C 1
ATOM 709 O O . GLY A 1 94 ? 2.461 -15.062 -7.801 1 97.06 94 GLY A O 1
ATOM 710 N N . LEU A 1 95 ? 3.482 -16.062 -6.059 1 97.38 95 LEU A N 1
ATOM 711 C CA . LEU A 1 95 ? 4.742 -15.359 -6.289 1 97.38 95 LEU A CA 1
ATOM 712 C C . LEU A 1 95 ? 5.918 -16.172 -5.746 1 97.38 95 LEU A C 1
ATOM 714 O O . LEU A 1 95 ? 5.949 -16.5 -4.562 1 97.38 95 LEU A O 1
ATOM 718 N N . LEU A 1 96 ? 6.812 -16.438 -6.574 1 97.19 96 LEU A N 1
ATOM 719 C CA . LEU A 1 96 ? 8.023 -17.172 -6.215 1 97.19 96 LEU A CA 1
ATOM 720 C C . LEU A 1 96 ? 9.25 -16.266 -6.312 1 97.19 96 LEU A C 1
ATOM 722 O O . LEU A 1 96 ? 9.43 -15.555 -7.305 1 97.19 96 LEU A O 1
ATOM 726 N N . ASN A 1 97 ? 10.086 -16.297 -5.246 1 98.12 97 ASN A N 1
ATOM 727 C CA . ASN A 1 97 ? 11.391 -15.664 -5.355 1 98.12 97 ASN A CA 1
ATOM 728 C C . ASN A 1 97 ? 12.375 -16.531 -6.121 1 98.12 97 ASN A C 1
ATOM 730 O O . ASN A 1 97 ? 12.922 -17.5 -5.574 1 98.12 97 ASN A O 1
ATOM 734 N N . THR A 1 98 ? 12.609 -16.172 -7.305 1 97.94 98 THR A N 1
ATOM 735 C CA . THR A 1 98 ? 13.523 -16.938 -8.133 1 97.94 98 THR A CA 1
ATOM 736 C C . THR A 1 98 ? 14.93 -16.344 -8.094 1 97.94 98 THR A C 1
ATOM 738 O O . THR A 1 98 ? 15.844 -16.844 -8.75 1 97.94 98 THR A O 1
ATOM 741 N N . GLY A 1 99 ? 15.086 -15.203 -7.449 1 97.62 99 GLY A N 1
ATOM 742 C CA . GLY A 1 99 ? 16.375 -14.531 -7.379 1 97.62 99 GLY A CA 1
ATOM 743 C C . GLY A 1 99 ? 17.266 -15.062 -6.27 1 97.62 99 GLY A C 1
ATOM 744 O O . GLY A 1 99 ? 16.875 -15.984 -5.547 1 97.62 99 GLY A O 1
ATOM 745 N N . LYS A 1 100 ? 18.438 -14.398 -6.113 1 97.94 100 LYS A N 1
ATOM 746 C CA . LYS A 1 100 ? 19.422 -14.797 -5.117 1 97.94 100 LYS A CA 1
ATOM 747 C C . LYS A 1 100 ? 19.359 -13.906 -3.883 1 97.94 100 LYS A C 1
ATOM 749 O O . LYS A 1 100 ? 20 -14.18 -2.871 1 97.94 100 LYS A O 1
ATOM 754 N N . GLU A 1 101 ? 18.594 -12.875 -3.988 1 98 101 GLU A N 1
ATOM 755 C CA . GLU A 1 101 ? 18.391 -11.961 -2.865 1 98 101 GLU A CA 1
ATOM 756 C C . GLU A 1 101 ? 16.938 -11.984 -2.396 1 98 101 GLU A C 1
ATOM 758 O O . GLU A 1 101 ? 16.078 -12.57 -3.053 1 98 101 GLU A O 1
ATOM 763 N N . ASP A 1 102 ? 16.688 -11.328 -1.302 1 97.94 102 ASP A N 1
ATOM 764 C CA . ASP A 1 102 ? 15.32 -11.242 -0.786 1 97.94 102 ASP A CA 1
ATOM 765 C C . ASP A 1 102 ? 14.398 -10.531 -1.777 1 97.94 102 ASP A C 1
ATOM 767 O O . ASP A 1 102 ? 14.789 -9.523 -2.381 1 97.94 102 ASP A O 1
ATOM 771 N N . LEU A 1 103 ? 13.281 -11.109 -2.041 1 98.06 103 LEU A N 1
ATOM 772 C CA . LEU A 1 103 ? 12.172 -10.445 -2.715 1 98.06 103 LEU A CA 1
ATOM 773 C C . LEU A 1 103 ? 11.25 -9.773 -1.706 1 98.06 103 LEU A C 1
ATOM 775 O O . LEU A 1 103 ? 10.664 -10.438 -0.848 1 98.06 103 LEU A O 1
ATOM 779 N N . VAL A 1 104 ? 11.148 -8.406 -1.746 1 98.25 104 VAL A N 1
ATOM 780 C CA . VAL A 1 104 ? 10.375 -7.617 -0.787 1 98.25 104 VAL A CA 1
ATOM 781 C C . VAL A 1 104 ? 9.273 -6.852 -1.514 1 98.25 104 VAL A C 1
ATOM 783 O O . VAL A 1 104 ? 9.516 -6.242 -2.559 1 98.25 104 VAL A O 1
ATOM 786 N N . PHE A 1 105 ? 8.078 -6.949 -0.98 1 97.5 105 PHE A N 1
ATOM 787 C CA . PHE A 1 105 ? 6.969 -6.258 -1.631 1 97.5 105 PHE A CA 1
ATOM 788 C C . PHE A 1 105 ? 5.934 -5.816 -0.607 1 97.5 105 PHE A C 1
ATOM 790 O O . PHE A 1 105 ? 5.922 -6.301 0.526 1 97.5 105 PHE A O 1
ATOM 797 N N . ILE A 1 106 ? 5.145 -4.84 -0.999 1 97.75 106 ILE A N 1
ATOM 798 C CA . ILE A 1 106 ? 3.959 -4.434 -0.253 1 97.75 106 ILE A CA 1
ATOM 799 C C . ILE A 1 106 ? 2.742 -5.203 -0.761 1 97.75 106 ILE A C 1
ATOM 801 O O . ILE A 1 106 ? 2.512 -5.289 -1.97 1 97.75 106 ILE A O 1
ATOM 805 N N . ALA A 1 107 ? 2.039 -5.766 0.117 1 98.25 107 ALA A N 1
ATOM 806 C CA . ALA A 1 107 ? 0.792 -6.453 -0.208 1 98.25 107 ALA A CA 1
ATOM 807 C C . ALA A 1 107 ? -0.413 -5.676 0.318 1 98.25 107 ALA A C 1
ATOM 809 O O . ALA A 1 107 ? -0.432 -5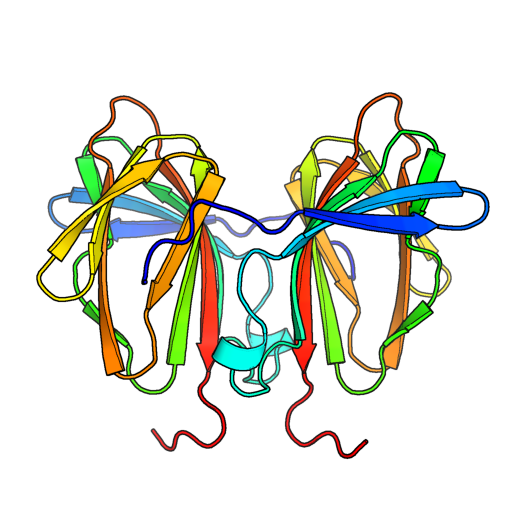.258 1.478 1 98.25 107 ALA A O 1
ATOM 810 N N . LEU A 1 108 ? -1.368 -5.477 -0.535 1 98.31 108 LEU A N 1
ATOM 811 C CA . LEU A 1 108 ? -2.639 -4.84 -0.205 1 98.31 108 LEU A CA 1
ATOM 812 C C . LEU A 1 108 ? -3.812 -5.723 -0.613 1 98.31 108 LEU A C 1
ATOM 814 O O . LEU A 1 108 ? -3.951 -6.074 -1.787 1 98.31 108 LEU A O 1
ATOM 818 N N . ILE A 1 109 ? -4.605 -6.137 0.318 1 98.44 109 ILE A N 1
ATOM 819 C CA . ILE A 1 109 ? -5.848 -6.852 0.026 1 98.44 109 ILE A CA 1
ATOM 820 C C . ILE A 1 109 ? -7.043 -5.941 0.301 1 98.44 109 ILE A C 1
ATOM 822 O O . ILE A 1 109 ? -7.262 -5.523 1.441 1 98.44 109 ILE A O 1
ATOM 826 N N . SER A 1 110 ? -7.754 -5.621 -0.707 1 97.94 110 SER A N 1
ATOM 827 C CA . SER A 1 110 ? -8.945 -4.777 -0.628 1 97.94 110 SER A CA 1
ATOM 828 C C . SER A 1 110 ? -10.219 -5.598 -0.837 1 97.94 110 SER A C 1
ATOM 830 O O . SER A 1 110 ? -10.328 -6.336 -1.818 1 97.94 110 SER A O 1
ATOM 832 N N . ASN A 1 111 ? -11.164 -5.371 0.024 1 97.19 111 ASN A N 1
ATOM 833 C CA . ASN A 1 111 ? -12.383 -6.164 0.002 1 97.19 111 ASN A CA 1
ATOM 834 C C . ASN A 1 111 ? -13.336 -5.703 -1.103 1 97.19 111 ASN A C 1
ATOM 836 O O . ASN A 1 111 ? -13.453 -4.504 -1.36 1 97.19 111 ASN A O 1
ATOM 840 N N . THR A 1 112 ? -13.938 -6.645 -1.753 1 95.19 112 THR A N 1
ATOM 841 C CA . THR A 1 112 ? -14.969 -6.309 -2.725 1 95.19 112 THR A CA 1
ATOM 842 C C . THR A 1 112 ? -16.219 -5.77 -2.027 1 95.19 112 THR A C 1
ATOM 844 O O . THR A 1 112 ? -16.781 -6.438 -1.165 1 95.19 112 THR A O 1
ATOM 847 N N . PRO A 1 113 ? -16.578 -4.582 -2.4 1 91.31 113 PRO A N 1
ATOM 848 C CA . PRO A 1 113 ? -17.766 -4.035 -1.733 1 91.31 113 PRO A CA 1
ATOM 849 C C . PRO A 1 113 ? -18.984 -4.941 -1.873 1 91.31 113 PRO A C 1
ATOM 851 O O . PRO A 1 113 ? -19.266 -5.43 -2.969 1 91.31 113 PRO A O 1
ATOM 854 N N . GLY A 1 114 ? -19.609 -5.141 -0.764 1 86.31 114 GLY A N 1
ATOM 855 C CA . GLY A 1 114 ? -20.875 -5.855 -0.794 1 86.31 114 GLY A CA 1
ATOM 856 C C . GLY A 1 114 ? -20.703 -7.363 -0.832 1 86.31 114 GLY A C 1
ATOM 857 O O . GLY A 1 114 ? -21.688 -8.102 -0.891 1 86.31 114 GLY A O 1
ATOM 858 N N . TYR A 1 115 ? -19.484 -7.828 -0.903 1 84.88 115 TYR A N 1
ATOM 859 C CA . TYR A 1 115 ? -19.266 -9.273 -0.92 1 84.88 115 TYR A CA 1
ATOM 860 C C . TYR A 1 115 ? -19.797 -9.922 0.352 1 84.88 115 TYR A C 1
ATOM 862 O O . TYR A 1 115 ? -19.531 -9.445 1.458 1 84.88 115 TYR A O 1
ATOM 870 N N . LYS A 1 116 ? -20.75 -10.789 0.152 1 77.69 116 LYS A N 1
ATOM 871 C CA . LYS A 1 116 ? -21.312 -11.562 1.252 1 77.69 116 LYS A CA 1
ATOM 872 C C . LYS A 1 116 ? -20.609 -12.906 1.408 1 77.69 116 LYS A C 1
ATOM 874 O O . LYS A 1 116 ? -20.516 -13.68 0.454 1 77.69 116 LYS A O 1
ATOM 879 N N . ARG A 1 117 ? -19.828 -13.047 2.455 1 65 117 ARG A N 1
ATOM 880 C CA . ARG A 1 117 ? -19.109 -14.289 2.734 1 65 117 ARG A CA 1
ATOM 881 C C . ARG A 1 117 ? -20.094 -15.414 3.09 1 65 117 ARG A C 1
ATOM 883 O O . ARG A 1 117 ? -21.141 -15.156 3.672 1 65 117 ARG A O 1
ATOM 890 N N . MET B 1 1 ? -4.215 -6.867 -17.172 1 50.94 1 MET B N 1
ATOM 891 C CA . MET B 1 1 ? -2.803 -7.176 -16.969 1 50.94 1 MET B CA 1
ATOM 892 C C . MET B 1 1 ? -2.406 -7 -15.508 1 50.94 1 MET B C 1
ATOM 894 O O . MET B 1 1 ? -2.713 -5.977 -14.898 1 50.94 1 MET B O 1
ATOM 898 N N . ALA B 1 2 ? -2.145 -8.305 -14.945 1 64.06 2 ALA B N 1
ATOM 899 C CA . ALA B 1 2 ? -1.937 -8.484 -13.508 1 64.06 2 ALA B CA 1
ATOM 900 C C . ALA B 1 2 ? -0.625 -7.848 -13.062 1 64.06 2 ALA B C 1
ATOM 902 O O . ALA B 1 2 ? -0.39 -7.672 -11.867 1 64.06 2 ALA B O 1
ATOM 903 N N . VAL B 1 3 ? 0.217 -7.453 -14.141 1 72.38 3 VAL B N 1
ATOM 904 C CA . VAL B 1 3 ? 1.497 -6.883 -13.734 1 72.38 3 VAL B CA 1
ATOM 905 C C . VAL B 1 3 ? 1.69 -5.523 -14.406 1 72.38 3 VAL B C 1
ATOM 907 O O . VAL B 1 3 ? 1.689 -5.426 -15.633 1 72.38 3 VAL B O 1
ATOM 910 N N . PHE B 1 4 ? 1.544 -4.465 -13.773 1 71.94 4 PHE B N 1
ATOM 911 C CA . PHE B 1 4 ? 1.73 -3.111 -14.289 1 71.94 4 PHE B CA 1
ATOM 912 C C . PHE B 1 4 ? 3.162 -2.639 -14.062 1 71.94 4 PHE B C 1
ATOM 914 O O . PHE B 1 4 ? 3.682 -2.729 -12.945 1 71.94 4 PHE B O 1
ATOM 921 N N . THR B 1 5 ? 3.924 -2.594 -15.195 1 54.56 5 THR B N 1
ATOM 922 C CA . THR B 1 5 ? 5.301 -2.135 -15.07 1 54.56 5 THR B CA 1
ATOM 923 C C . THR B 1 5 ? 5.371 -0.611 -15.109 1 54.56 5 THR B C 1
ATOM 925 O O . THR B 1 5 ? 6.27 -0.008 -14.516 1 54.56 5 THR B O 1
ATOM 928 N N . GLU B 1 6 ? 4.465 -0.033 -16.203 1 53.31 6 GLU B N 1
ATOM 929 C CA . GLU B 1 6 ? 4.609 1.394 -16.484 1 53.31 6 GLU B CA 1
ATOM 930 C C . GLU B 1 6 ? 3.773 2.23 -15.523 1 53.31 6 GLU B C 1
ATOM 932 O O . GLU B 1 6 ? 2.635 1.877 -15.211 1 53.31 6 GLU B O 1
ATOM 937 N N . LYS B 1 7 ? 4.398 2.758 -14.617 1 58.22 7 LYS B N 1
ATOM 938 C CA . LYS B 1 7 ? 3.662 3.564 -13.648 1 58.22 7 LYS B CA 1
ATOM 939 C C . LYS B 1 7 ? 3.41 4.973 -14.188 1 58.22 7 LYS B C 1
ATOM 941 O O . LYS B 1 7 ? 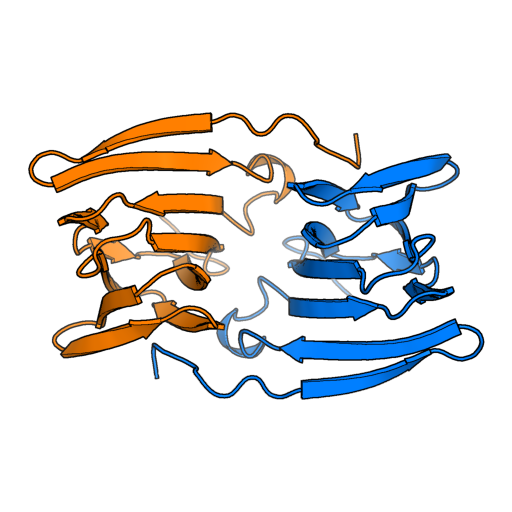4.25 5.531 -14.898 1 58.22 7 LYS B O 1
ATOM 946 N N . ALA B 1 8 ? 2.223 5.277 -14.555 1 56.94 8 ALA B N 1
ATOM 947 C CA . ALA B 1 8 ? 1.896 6.664 -14.867 1 56.94 8 ALA B CA 1
ATOM 948 C C . ALA B 1 8 ? 2.43 7.609 -13.797 1 56.94 8 ALA B C 1
ATOM 950 O O . ALA B 1 8 ? 2.197 7.402 -12.602 1 56.94 8 ALA B O 1
ATOM 951 N N . LYS B 1 9 ? 3.494 8.336 -14.164 1 67 9 LYS B N 1
ATOM 952 C CA . LYS B 1 9 ? 4.008 9.375 -13.273 1 67 9 LYS B CA 1
ATOM 953 C C . LYS B 1 9 ? 3.207 10.672 -13.422 1 67 9 LYS B C 1
ATOM 955 O O . LYS B 1 9 ? 2.912 11.102 -14.539 1 67 9 LYS B O 1
ATOM 960 N N . GLN B 1 10 ? 2.535 11.023 -12.406 1 71.94 10 GLN B N 1
ATOM 961 C CA . GLN B 1 10 ? 1.887 12.328 -12.367 1 71.94 10 GLN B CA 1
ATOM 962 C C . GLN B 1 10 ? 2.676 13.305 -11.508 1 71.94 10 GLN B C 1
ATOM 964 O O . GLN B 1 10 ? 3.146 12.953 -10.422 1 71.94 10 GLN B O 1
ATOM 969 N N . VAL B 1 11 ? 3.07 14.445 -12.094 1 71.12 11 VAL B N 1
ATOM 970 C CA . VAL B 1 11 ? 3.711 15.508 -11.328 1 71.12 11 VAL B CA 1
ATOM 971 C C . VAL B 1 11 ? 2.684 16.578 -10.977 1 71.12 11 VAL B C 1
ATOM 973 O O . VAL B 1 11 ? 1.994 17.094 -11.859 1 71.12 11 VAL B O 1
ATOM 976 N N . VAL B 1 12 ? 2.445 16.688 -9.734 1 71.5 12 VAL B N 1
ATOM 977 C CA . VAL B 1 12 ? 1.497 17.688 -9.281 1 71.5 12 VAL B CA 1
ATOM 978 C C . VAL B 1 12 ? 2.252 18.859 -8.641 1 71.5 12 VAL B C 1
ATOM 980 O O . VAL B 1 12 ? 3.092 18.656 -7.762 1 71.5 12 VAL B O 1
ATOM 983 N N . THR B 1 13 ? 2.07 19.984 -9.234 1 69.94 13 THR B N 1
ATOM 984 C CA . THR B 1 13 ? 2.689 21.172 -8.672 1 69.94 13 THR B CA 1
ATOM 985 C C . THR B 1 13 ? 2.066 21.516 -7.32 1 69.94 13 THR B C 1
ATOM 987 O O . THR B 1 13 ? 0.843 21.484 -7.168 1 69.94 13 THR B O 1
ATOM 990 N N . ASN B 1 14 ? 2.873 21.609 -6.297 1 70.38 14 ASN B N 1
ATOM 991 C CA . ASN B 1 14 ? 2.469 22.078 -4.977 1 70.38 14 ASN B CA 1
ATOM 992 C C . ASN B 1 14 ? 2.914 23.516 -4.738 1 70.38 14 ASN B C 1
ATOM 994 O O . ASN B 1 14 ? 4.082 23.766 -4.449 1 70.38 14 ASN B O 1
ATOM 998 N N . PRO B 1 15 ? 2.004 24.375 -4.898 1 69.56 15 PRO B N 1
ATOM 999 C CA . PRO B 1 15 ? 2.432 25.766 -4.762 1 69.56 15 PRO B CA 1
ATOM 1000 C C . PRO B 1 15 ? 3.184 26.031 -3.461 1 69.56 15 PRO B C 1
ATOM 1002 O O . PRO B 1 15 ? 2.727 25.625 -2.387 1 69.56 15 PRO B O 1
ATOM 1005 N N . GLY B 1 16 ? 4.262 26.594 -3.572 1 71.75 16 GLY B N 1
ATOM 1006 C CA . GLY B 1 16 ? 5.055 27.078 -2.453 1 71.75 16 GLY B CA 1
ATOM 1007 C C . GLY B 1 16 ? 6.145 26.125 -2.025 1 71.75 16 GLY B C 1
ATOM 1008 O O . GLY B 1 16 ? 7.184 26.531 -1.511 1 71.75 16 GLY B O 1
ATOM 1009 N N . THR B 1 17 ? 5.836 24.891 -2.184 1 78.12 17 THR B N 1
ATOM 1010 C CA . THR B 1 17 ? 6.824 23.969 -1.609 1 78.12 17 THR B CA 1
ATOM 1011 C C . THR B 1 17 ? 7.457 23.109 -2.695 1 78.12 17 THR B C 1
ATOM 1013 O O . THR B 1 17 ? 8.391 22.359 -2.426 1 78.12 17 THR B O 1
ATOM 1016 N N . GLY B 1 18 ? 6.992 23.234 -3.889 1 81.06 18 GLY B N 1
ATOM 1017 C CA . GLY B 1 18 ? 7.641 22.484 -4.953 1 81.06 18 GLY B CA 1
ATOM 1018 C C . GLY B 1 18 ? 6.703 21.531 -5.668 1 81.06 18 GLY B C 1
ATOM 1019 O O . GLY B 1 18 ? 5.523 21.844 -5.863 1 81.06 18 GLY B O 1
ATOM 1020 N N . THR B 1 19 ? 7.332 20.562 -6.152 1 85.38 19 THR B N 1
ATOM 1021 C CA . THR B 1 19 ? 6.574 19.641 -6.984 1 85.38 19 THR B CA 1
ATOM 1022 C C . THR B 1 19 ? 6.504 18.25 -6.336 1 85.38 19 THR B C 1
ATOM 1024 O O . THR B 1 19 ? 7.504 17.75 -5.816 1 85.38 19 THR B O 1
ATOM 1027 N N . ILE B 1 20 ? 5.25 17.719 -6.262 1 90.69 20 ILE B N 1
ATOM 1028 C CA . ILE B 1 20 ? 5.016 16.359 -5.793 1 90.69 20 ILE B CA 1
ATOM 1029 C C . ILE B 1 20 ? 5 15.398 -6.98 1 90.69 20 ILE B C 1
ATOM 1031 O O . ILE B 1 20 ? 4.262 15.609 -7.949 1 90.69 20 ILE B O 1
ATOM 1035 N N . GLU B 1 21 ? 5.891 14.469 -6.992 1 92.75 21 GLU B N 1
ATOM 1036 C CA . GLU B 1 21 ? 5.836 13.398 -7.984 1 92.75 21 GLU B CA 1
ATOM 1037 C C . GLU B 1 21 ? 4.984 12.234 -7.496 1 92.75 21 GLU B C 1
ATOM 1039 O O . GLU B 1 21 ? 5.238 11.68 -6.426 1 92.75 21 GLU B O 1
ATOM 1044 N N . LYS B 1 22 ? 3.939 11.93 -8.273 1 93.12 22 LYS B N 1
ATOM 1045 C CA . LYS B 1 22 ? 3.004 10.867 -7.922 1 93.12 22 LYS B CA 1
ATOM 1046 C C . LYS B 1 22 ? 3.004 9.766 -8.984 1 93.12 22 LYS B C 1
ATOM 1048 O O . LYS B 1 22 ? 2.85 10.047 -10.172 1 93.12 22 LYS B O 1
ATOM 1053 N N . GLU B 1 23 ? 3.375 8.609 -8.609 1 93.31 23 GLU B N 1
ATOM 1054 C CA . GLU B 1 23 ? 3.203 7.418 -9.43 1 93.31 23 GLU B CA 1
ATOM 1055 C C . GLU B 1 23 ? 1.994 6.605 -8.984 1 93.31 23 GLU B C 1
ATOM 1057 O O . GLU B 1 23 ? 2.01 6.004 -7.906 1 93.31 23 GLU B O 1
ATOM 1062 N N . ILE B 1 24 ? 0.942 6.586 -9.828 1 94.62 24 ILE B N 1
ATOM 1063 C CA . ILE B 1 24 ? -0.236 5.785 -9.516 1 94.62 24 ILE B CA 1
ATOM 1064 C C . ILE B 1 24 ? 0.066 4.309 -9.773 1 94.62 24 ILE B C 1
ATOM 1066 O O . ILE B 1 24 ? 0.308 3.902 -10.906 1 94.62 24 ILE B O 1
ATOM 1070 N N . LEU B 1 25 ? 0.036 3.539 -8.727 1 94.75 25 LEU B N 1
ATOM 1071 C CA . LEU B 1 25 ? 0.454 2.146 -8.836 1 94.75 25 LEU B CA 1
ATOM 1072 C C . LEU B 1 25 ? -0.675 1.282 -9.391 1 94.75 25 LEU B C 1
ATOM 1074 O O . LEU B 1 25 ? -0.426 0.318 -10.117 1 94.75 25 LEU B O 1
ATOM 1078 N N . VAL B 1 26 ? -1.869 1.581 -8.992 1 93.81 26 VAL B N 1
ATOM 1079 C CA . VAL B 1 26 ? -3.057 0.876 -9.461 1 93.81 26 VAL B CA 1
ATOM 1080 C C . VAL B 1 26 ? -4.133 1.885 -9.852 1 93.81 26 VAL B C 1
ATOM 1082 O O . VAL B 1 26 ? -4.406 2.83 -9.109 1 93.81 26 VAL B O 1
ATOM 1085 N N . ASP B 1 27 ? -4.746 1.627 -11.016 1 92.88 27 ASP B N 1
ATOM 1086 C CA . ASP B 1 27 ? -5.926 2.404 -11.391 1 92.88 27 ASP B CA 1
ATOM 1087 C C . ASP B 1 27 ? -7.027 2.273 -10.344 1 92.88 27 ASP B C 1
ATOM 1089 O O . ASP B 1 27 ? -7.5 1.17 -10.062 1 92.88 27 ASP B O 1
ATOM 1093 N N . PRO B 1 28 ? -7.418 3.443 -9.781 1 94 28 PRO B N 1
ATOM 1094 C CA . PRO B 1 28 ? -8.422 3.385 -8.711 1 94 28 PRO B CA 1
ATOM 1095 C C . PRO B 1 28 ? -9.703 2.686 -9.148 1 94 28 PRO B C 1
ATOM 1097 O O . PRO B 1 28 ? -10.422 2.127 -8.312 1 94 28 PRO B O 1
ATOM 1100 N N . ALA B 1 29 ? -10.023 2.686 -10.422 1 94.31 29 ALA B N 1
ATOM 1101 C CA . ALA B 1 29 ? -11.242 2.041 -10.906 1 94.31 29 ALA B CA 1
ATOM 1102 C C . ALA B 1 29 ? -11.234 0.545 -10.602 1 94.31 29 ALA B C 1
ATOM 1104 O O . ALA B 1 29 ? -12.289 -0.07 -10.43 1 94.31 29 ALA B O 1
ATOM 1105 N N . LEU B 1 30 ? -10.078 -0.016 -10.484 1 93.94 30 LEU B N 1
ATOM 1106 C CA . LEU B 1 30 ? -9.953 -1.451 -10.25 1 93.94 30 LEU B CA 1
ATOM 1107 C C . LEU B 1 30 ? -10.359 -1.808 -8.828 1 93.94 30 LEU B C 1
ATOM 1109 O O . LEU B 1 30 ? -10.711 -2.957 -8.539 1 93.94 30 LEU B O 1
ATOM 1113 N N . PHE B 1 31 ? -10.344 -0.823 -7.938 1 95.06 31 PHE B N 1
ATOM 1114 C CA . PHE B 1 31 ? -10.688 -1.073 -6.543 1 95.06 31 PHE B CA 1
ATOM 1115 C C . PHE B 1 31 ? -12.203 -1.013 -6.344 1 95.06 31 PHE B C 1
ATOM 1117 O O . PHE B 1 31 ? -12.695 -1.297 -5.25 1 95.06 31 PHE B O 1
ATOM 1124 N N . GLN B 1 32 ? -12.906 -0.535 -7.324 1 93.62 32 GLN B N 1
ATOM 1125 C CA . GLN B 1 32 ? -14.359 -0.53 -7.312 1 93.62 32 GLN B CA 1
ATOM 1126 C C . GLN B 1 32 ? -14.898 0.251 -6.117 1 93.62 32 GLN B C 1
ATOM 1128 O O . GLN B 1 32 ? -15.844 -0.188 -5.457 1 93.62 32 GLN B O 1
ATOM 1133 N N . GLY B 1 33 ? -14.164 1.339 -5.797 1 93.44 33 GLY B N 1
ATOM 1134 C CA . GLY B 1 33 ? -14.672 2.26 -4.789 1 93.44 33 GLY B CA 1
ATOM 1135 C C . GLY B 1 33 ? -14.102 1.997 -3.406 1 93.44 33 GLY B C 1
ATOM 1136 O O . GLY B 1 33 ? -14.344 2.77 -2.475 1 93.44 33 GLY B O 1
ATOM 1137 N N . THR B 1 34 ? -13.328 0.93 -3.205 1 95.56 34 THR B N 1
ATOM 1138 C CA . THR B 1 34 ? -12.789 0.604 -1.889 1 95.56 34 THR B CA 1
ATOM 1139 C C . THR B 1 34 ? -11.609 1.51 -1.546 1 95.56 34 THR B C 1
ATOM 1141 O O . THR B 1 34 ? -11.5 1.99 -0.416 1 95.56 34 THR B O 1
ATOM 1144 N N . ASN B 1 35 ? -10.781 1.776 -2.533 1 97.44 35 ASN B N 1
ATOM 1145 C CA . ASN B 1 35 ? -9.633 2.66 -2.348 1 97.44 35 ASN B CA 1
ATOM 1146 C C . ASN B 1 35 ? -9.578 3.738 -3.426 1 97.44 35 ASN B C 1
ATOM 1148 O O . ASN B 1 35 ? -9.797 3.457 -4.605 1 97.44 35 ASN B O 1
ATOM 1152 N N . ASP B 1 36 ? -9.227 4.941 -3.031 1 97.19 36 ASP B N 1
ATOM 1153 C CA . ASP B 1 36 ? -9.172 6.047 -3.979 1 97.19 36 ASP B CA 1
ATOM 1154 C C . ASP B 1 36 ? -7.746 6.258 -4.488 1 97.19 36 ASP B C 1
ATOM 1156 O O . ASP B 1 36 ? -7.539 6.926 -5.508 1 97.19 36 ASP B O 1
ATOM 1160 N N . LEU B 1 37 ? -6.801 5.668 -3.693 1 97.06 37 LEU B N 1
ATOM 1161 C CA . LEU B 1 37 ? -5.418 5.926 -4.082 1 97.06 37 LEU B CA 1
ATOM 1162 C C . LEU B 1 37 ? -4.496 4.82 -3.582 1 97.06 37 LEU B C 1
ATOM 1164 O O . LEU B 1 37 ? -4.625 4.367 -2.441 1 97.06 37 LEU B O 1
ATOM 1168 N N . PHE B 1 38 ? -3.697 4.344 -4.336 1 96.5 38 PHE B N 1
ATOM 1169 C CA . PHE B 1 38 ? -2.498 3.559 -4.074 1 96.5 38 PHE B CA 1
ATOM 1170 C C . PHE B 1 38 ? -1.351 4.008 -4.973 1 96.5 38 PHE B C 1
ATOM 1172 O O . PHE B 1 38 ? -1.354 3.74 -6.176 1 96.5 38 PHE B O 1
ATOM 1179 N N . ALA B 1 39 ? -0.424 4.738 -4.324 1 96.69 39 ALA B N 1
ATOM 1180 C CA . ALA B 1 39 ? 0.562 5.449 -5.137 1 96.69 39 ALA B CA 1
ATOM 1181 C C . ALA B 1 39 ? 1.9 5.547 -4.41 1 96.69 39 ALA B C 1
ATOM 1183 O O . ALA B 1 39 ? 1.953 5.48 -3.18 1 96.69 39 ALA B O 1
ATOM 1184 N N . ARG B 1 40 ? 2.961 5.645 -5.191 1 96.5 40 ARG B N 1
ATOM 1185 C CA . ARG B 1 40 ? 4.281 6.031 -4.699 1 96.5 40 ARG B CA 1
ATOM 1186 C C . ARG B 1 40 ? 4.516 7.527 -4.879 1 96.5 40 ARG B C 1
ATOM 1188 O O . ARG B 1 40 ? 4.402 8.047 -5.992 1 96.5 40 ARG B O 1
ATOM 1195 N N . ILE B 1 41 ? 4.816 8.227 -3.832 1 97.12 41 ILE B N 1
ATOM 1196 C CA . ILE B 1 41 ? 4.949 9.68 -3.852 1 97.12 41 ILE B CA 1
ATOM 1197 C C . ILE B 1 41 ? 6.383 10.07 -3.502 1 97.12 41 ILE B C 1
ATOM 1199 O O . ILE B 1 41 ? 7 9.477 -2.619 1 97.12 41 ILE B O 1
ATOM 1203 N N . THR B 1 42 ? 6.875 11.086 -4.188 1 96.94 42 THR B N 1
ATOM 1204 C CA . THR B 1 42 ? 8.188 11.648 -3.898 1 96.94 42 THR B CA 1
ATOM 1205 C C . THR B 1 42 ? 8.078 13.141 -3.582 1 96.94 42 THR B C 1
ATOM 1207 O O . THR B 1 42 ? 7.516 13.906 -4.367 1 96.94 42 THR B O 1
ATOM 1210 N N . LEU B 1 43 ? 8.547 13.5 -2.426 1 97 43 LEU B N 1
ATOM 1211 C CA . LEU B 1 43 ? 8.734 14.898 -2.047 1 97 43 LEU B CA 1
ATOM 1212 C C . LEU B 1 43 ? 10.211 15.273 -2.074 1 97 43 LEU B C 1
ATOM 1214 O O . LEU B 1 43 ? 11.016 14.727 -1.314 1 97 43 LEU B O 1
ATOM 1218 N N . HIS B 1 44 ? 10.57 16.188 -2.93 1 96.25 44 HIS B N 1
ATOM 1219 C CA . HIS B 1 44 ? 11.938 16.719 -2.883 1 96.25 44 HIS B CA 1
ATOM 1220 C C . HIS B 1 44 ? 12.172 17.516 -1.613 1 96.25 44 HIS B C 1
ATOM 1222 O O . HIS B 1 44 ? 11.219 17.922 -0.938 1 96.25 44 HIS B O 1
ATOM 1228 N N . PRO B 1 45 ? 13.477 17.703 -1.271 1 96.5 45 PRO B N 1
ATOM 1229 C CA . PRO B 1 45 ? 13.742 18.469 -0.057 1 96.5 45 PRO B CA 1
ATOM 1230 C C . PRO B 1 45 ? 12.977 19.797 -0.011 1 96.5 45 PRO B C 1
ATOM 1232 O O . PRO B 1 45 ? 12.984 20.547 -0.984 1 96.5 45 PRO B O 1
ATOM 1235 N N . GLY B 1 46 ? 12.281 19.984 1.059 1 95.88 46 GLY B N 1
ATOM 1236 C CA . GLY B 1 46 ? 11.547 21.219 1.255 1 95.88 46 GLY B CA 1
ATOM 1237 C C . GLY B 1 46 ? 10.117 21.156 0.749 1 95.88 46 GLY B C 1
ATOM 1238 O O . GLY B 1 46 ? 9.297 22.016 1.068 1 95.88 46 GLY B O 1
ATOM 1239 N N . CYS B 1 47 ? 9.758 20.156 -0.051 1 96.31 47 CYS B N 1
ATOM 1240 C CA . CYS B 1 47 ? 8.406 19.984 -0.571 1 96.31 47 CYS B CA 1
ATOM 1241 C C . CYS B 1 47 ? 7.492 19.359 0.473 1 96.31 47 CYS B C 1
ATOM 1243 O O . CYS B 1 47 ? 7.957 18.625 1.348 1 96.31 47 CYS B O 1
ATOM 1245 N N . ALA B 1 48 ? 6.164 19.672 0.396 1 96 48 ALA B N 1
ATOM 1246 C CA . ALA B 1 48 ? 5.238 19.141 1.396 1 96 48 ALA B CA 1
ATOM 1247 C C . ALA B 1 48 ? 3.924 18.703 0.75 1 96 48 ALA B C 1
ATOM 1249 O O . ALA B 1 48 ? 3.523 19.25 -0.283 1 96 48 ALA B O 1
ATOM 1250 N N . VAL B 1 49 ? 3.344 17.672 1.324 1 96.5 49 VAL B N 1
ATOM 1251 C CA . VAL B 1 49 ? 1.893 17.547 1.271 1 96.5 49 VAL B CA 1
ATOM 1252 C C . VAL B 1 49 ? 1.25 18.5 2.27 1 96.5 49 VAL B C 1
ATOM 1254 O O . VAL B 1 49 ? 1.41 18.344 3.482 1 96.5 49 VAL B O 1
ATOM 1257 N N . PRO B 1 50 ? 0.55 19.438 1.811 1 94.81 50 PRO B N 1
ATOM 1258 C CA . PRO B 1 50 ? -0.043 20.391 2.752 1 94.81 50 PRO B CA 1
ATOM 1259 C C . PRO B 1 50 ? -1.055 19.75 3.693 1 94.81 50 PRO B C 1
ATOM 1261 O O . PRO B 1 50 ? -1.682 18.75 3.334 1 94.81 50 PRO B O 1
ATOM 1264 N N . VAL B 1 51 ? -1.204 20.406 4.867 1 95.62 51 VAL B N 1
ATOM 1265 C CA . VAL B 1 51 ? -2.186 19.922 5.832 1 95.62 51 VAL B CA 1
ATOM 1266 C C . VAL B 1 51 ? -3.588 20.016 5.234 1 95.62 51 VAL B C 1
ATOM 1268 O O . VAL B 1 51 ? -3.973 21.062 4.699 1 95.62 51 VAL B O 1
ATOM 1271 N N . HIS B 1 52 ? -4.34 18.969 5.289 1 96.81 52 HIS B N 1
ATOM 1272 C CA . HIS B 1 52 ? -5.715 18.906 4.797 1 96.81 52 HIS B CA 1
ATOM 1273 C C . HIS B 1 52 ? -6.527 17.875 5.578 1 96.81 52 HIS B C 1
ATOM 1275 O O . HIS B 1 52 ? -5.965 17.078 6.344 1 96.81 52 HIS B O 1
ATOM 1281 N N . GLN B 1 53 ? -7.832 17.906 5.426 1 97.25 53 GLN B N 1
ATOM 1282 C CA . GLN B 1 53 ? -8.734 17 6.121 1 97.25 53 GLN B CA 1
ATOM 1283 C C . GLN B 1 53 ? -9.242 15.906 5.184 1 97.25 53 GLN B C 1
ATOM 1285 O O . GLN B 1 53 ? -9.562 16.172 4.023 1 97.25 53 GLN B O 1
ATOM 1290 N N . HIS B 1 54 ? -9.289 14.695 5.684 1 95.88 54 HIS B N 1
ATOM 1291 C CA . HIS B 1 54 ? -9.977 13.617 4.984 1 95.88 54 HIS B CA 1
ATOM 1292 C C . HIS B 1 54 ? -11.422 13.477 5.461 1 95.88 54 HIS B C 1
ATOM 1294 O O . HIS B 1 54 ? -11.68 13.43 6.664 1 95.88 54 HIS B O 1
ATOM 1300 N N . LEU B 1 55 ? -12.289 13.461 4.555 1 96.38 55 LEU B N 1
ATOM 1301 C CA . LEU B 1 55 ? -13.703 13.227 4.812 1 96.38 55 LEU B CA 1
ATOM 1302 C C . LEU B 1 55 ? -14.227 12.062 3.979 1 96.38 55 LEU B C 1
ATOM 1304 O O . LEU B 1 55 ? -14.164 12.094 2.748 1 96.38 55 LEU B O 1
ATOM 1308 N N . GLY B 1 56 ? -14.695 11.016 4.621 1 97.12 56 GLY B N 1
ATOM 1309 C CA . GLY B 1 56 ? -15.219 9.836 3.947 1 97.12 56 GLY B CA 1
ATOM 1310 C C . GLY B 1 56 ? -14.148 8.82 3.604 1 97.12 56 GLY B C 1
ATOM 1311 O O . GLY B 1 56 ? -14.398 7.867 2.865 1 97.12 56 GLY B O 1
ATOM 1312 N N . ASN B 1 57 ? -12.93 9.086 4.105 1 97.62 57 ASN B N 1
ATOM 1313 C CA . ASN B 1 57 ? -11.844 8.141 3.867 1 97.62 57 ASN B CA 1
ATOM 1314 C C . ASN B 1 57 ? -10.711 8.32 4.871 1 97.62 57 ASN B C 1
ATOM 1316 O O . ASN B 1 57 ? -10.734 9.25 5.676 1 97.62 57 ASN B O 1
ATOM 1320 N N . ASN B 1 58 ? -9.852 7.367 4.984 1 97.31 58 ASN B N 1
ATOM 1321 C CA . ASN B 1 58 ? -8.609 7.434 5.75 1 97.31 58 ASN B CA 1
ATOM 1322 C C . ASN B 1 58 ? -7.391 7.371 4.84 1 97.31 58 ASN B C 1
ATOM 1324 O O . ASN B 1 58 ? -7.5 7.012 3.666 1 97.31 58 ASN B O 1
ATOM 1328 N N . GLU B 1 59 ? -6.281 7.723 5.371 1 98 59 GLU B N 1
ATOM 1329 C CA . GLU B 1 59 ? -5.062 7.676 4.566 1 98 59 GLU B CA 1
ATOM 1330 C C . GLU B 1 59 ? -3.879 7.168 5.383 1 98 59 GLU B C 1
ATOM 1332 O O . GLU B 1 59 ? -3.691 7.574 6.531 1 98 59 GLU B O 1
ATOM 1337 N N . THR B 1 60 ? -3.152 6.285 4.863 1 97.25 60 THR B N 1
ATOM 1338 C CA . THR B 1 60 ? -1.924 5.715 5.402 1 97.25 60 THR B CA 1
ATOM 1339 C C . THR B 1 60 ? -0.722 6.105 4.547 1 97.25 60 THR B C 1
ATOM 1341 O O . THR B 1 60 ? -0.796 6.082 3.316 1 97.25 60 THR B O 1
ATOM 1344 N N . TYR B 1 61 ? 0.367 6.57 5.16 1 97.81 61 TYR B N 1
ATOM 1345 C CA . TYR B 1 61 ? 1.671 6.629 4.512 1 97.81 61 TYR B CA 1
ATOM 1346 C C . TYR B 1 61 ? 2.598 5.543 5.047 1 97.81 61 TYR B C 1
ATOM 1348 O O . TYR B 1 61 ? 2.668 5.32 6.258 1 97.81 61 TYR B O 1
ATOM 1356 N N . TYR B 1 62 ? 3.232 4.832 4.254 1 97 62 TYR B N 1
ATOM 1357 C CA . TYR B 1 62 ? 4.391 4.012 4.594 1 97 62 TYR B CA 1
ATOM 1358 C C . TYR B 1 62 ? 5.664 4.598 4 1 97 62 TYR B C 1
ATOM 1360 O O . TYR B 1 62 ? 5.84 4.613 2.781 1 97 62 TYR B O 1
ATOM 1368 N N . LEU B 1 63 ? 6.605 5.031 4.867 1 97.88 63 LEU B N 1
ATOM 1369 C CA . LEU B 1 63 ? 7.781 5.754 4.395 1 97.88 63 LEU B CA 1
ATOM 1370 C C . LEU B 1 63 ? 8.867 4.781 3.936 1 97.88 63 LEU B C 1
ATOM 1372 O O . LEU B 1 63 ? 9.312 3.936 4.711 1 97.88 63 LEU B O 1
ATOM 1376 N N . LEU B 1 64 ? 9.258 4.988 2.701 1 97.56 64 LEU B N 1
ATOM 1377 C CA . LEU B 1 64 ? 10.234 4.09 2.098 1 97.56 64 LEU B CA 1
ATOM 1378 C C . LEU B 1 64 ? 11.648 4.66 2.23 1 97.56 64 LEU B C 1
ATOM 1380 O O . LEU B 1 64 ? 12.617 3.904 2.328 1 97.56 64 LEU B O 1
ATOM 1384 N N . LYS B 1 65 ? 11.789 5.91 2.057 1 98 65 LYS B N 1
ATOM 1385 C CA . LYS B 1 65 ? 13.07 6.613 2.053 1 98 65 LYS B CA 1
ATOM 1386 C C . LYS B 1 65 ? 12.93 8.008 2.662 1 98 65 LYS B C 1
ATOM 1388 O O . LYS B 1 65 ? 11.906 8.672 2.484 1 98 65 LYS B O 1
ATOM 1393 N N . GLY B 1 66 ? 14.016 8.445 3.289 1 98 66 GLY B N 1
ATOM 1394 C CA . GLY B 1 66 ? 14.109 9.82 3.748 1 98 66 GLY B CA 1
ATOM 1395 C C . GLY B 1 66 ? 13.477 10.039 5.109 1 98 66 GLY B C 1
ATOM 1396 O O . GLY B 1 66 ? 13.312 9.086 5.883 1 98 66 GLY B O 1
ATOM 1397 N N . GLU B 1 67 ? 13.344 11.258 5.477 1 97.94 67 GLU B N 1
ATOM 1398 C CA . GLU B 1 67 ? 12.781 11.695 6.754 1 97.94 67 GLU B CA 1
ATOM 1399 C C . GLU B 1 67 ? 11.984 12.984 6.59 1 97.94 67 GLU B C 1
ATOM 1401 O O . GLU B 1 67 ? 12.102 13.672 5.574 1 97.94 67 GLU B O 1
ATOM 1406 N N . GLY B 1 68 ? 11.18 13.25 7.566 1 97.69 68 GLY B N 1
ATOM 1407 C CA . GLY B 1 68 ? 10.359 14.445 7.508 1 97.69 68 GLY B CA 1
ATOM 1408 C C . GLY B 1 68 ? 9.586 14.703 8.781 1 97.69 68 GLY B C 1
ATOM 1409 O O . GLY B 1 68 ? 9.938 14.188 9.844 1 97.69 68 GLY B O 1
ATOM 1410 N N . GLU B 1 69 ? 8.664 15.555 8.68 1 97.88 69 GLU B N 1
ATOM 1411 C CA . GLU B 1 69 ? 7.754 15.906 9.766 1 97.88 69 GLU B CA 1
ATOM 1412 C C . GLU B 1 69 ? 6.297 15.703 9.352 1 97.88 69 GLU B C 1
ATOM 1414 O O . GLU B 1 69 ? 5.832 16.312 8.391 1 97.88 69 GLU B O 1
ATOM 1419 N N . TYR B 1 70 ? 5.68 14.789 10.062 1 97.75 70 TYR B N 1
ATOM 1420 C CA . TYR B 1 70 ? 4.27 14.5 9.836 1 97.75 70 TYR B CA 1
ATOM 1421 C C . TYR B 1 70 ? 3.393 15.32 10.781 1 97.75 70 TYR B C 1
ATOM 1423 O O . TYR B 1 70 ? 3.65 15.383 11.984 1 97.75 70 TYR B O 1
ATOM 1431 N N . THR B 1 71 ? 2.479 15.992 10.203 1 97.12 71 THR B N 1
ATOM 1432 C CA . THR B 1 71 ? 1.485 16.688 11.016 1 97.12 71 THR B CA 1
ATOM 1433 C C . THR B 1 71 ? 0.278 15.789 11.273 1 97.12 71 THR B C 1
ATOM 1435 O O . THR B 1 71 ? -0.374 15.328 10.336 1 97.12 71 THR B O 1
ATOM 1438 N N . ASP B 1 72 ? 0.045 15.484 12.469 1 95.88 72 ASP B N 1
ATOM 1439 C CA . ASP B 1 72 ? -1.128 14.766 12.953 1 95.88 72 ASP B CA 1
ATOM 1440 C C . ASP B 1 72 ? -2.02 15.664 13.797 1 95.88 72 ASP B C 1
ATOM 1442 O O . ASP B 1 72 ? -1.781 15.836 14.992 1 95.88 72 ASP B O 1
ATOM 1446 N N . GLU B 1 73 ? -3.08 16.094 13.125 1 95.06 73 GLU B N 1
ATOM 1447 C CA . GLU B 1 73 ? -3.904 17.109 13.773 1 95.06 73 GLU B CA 1
ATOM 1448 C C . GLU B 1 73 ? -3.068 18.312 14.188 1 95.06 73 GLU B C 1
ATOM 1450 O O . GLU B 1 73 ? -2.471 18.984 13.344 1 95.06 73 GLU B O 1
ATOM 1455 N N . ASP B 1 74 ? -2.881 18.469 15.453 1 93.38 74 ASP B N 1
ATOM 1456 C CA . ASP B 1 74 ? -2.172 19.656 15.914 1 93.38 74 ASP B CA 1
ATOM 1457 C C . ASP B 1 74 ? -0.764 19.312 16.391 1 93.38 74 ASP B C 1
ATOM 1459 O O . ASP B 1 74 ? -0.07 20.141 16.969 1 93.38 74 ASP B O 1
ATOM 1463 N N . LYS B 1 75 ? -0.338 18.141 16.125 1 95.56 75 LYS B N 1
ATOM 1464 C CA . LYS B 1 75 ? 0.983 17.703 16.562 1 95.56 75 LYS B CA 1
ATOM 1465 C C . LYS B 1 75 ? 1.894 17.422 15.383 1 95.56 75 LYS B C 1
ATOM 1467 O O . LYS B 1 75 ? 1.446 16.875 14.367 1 95.56 75 LYS B O 1
ATOM 1472 N N . LYS B 1 76 ? 3.139 17.734 15.625 1 96.31 76 LYS B N 1
ATOM 1473 C CA . LYS B 1 76 ? 4.168 17.406 14.641 1 96.31 76 LYS B CA 1
ATOM 1474 C C . LYS B 1 76 ? 5.043 16.266 15.125 1 96.31 76 LYS B C 1
ATOM 1476 O O . LYS B 1 76 ? 5.508 16.266 16.266 1 96.31 76 LYS B O 1
ATOM 1481 N N . VAL B 1 77 ? 5.199 15.305 14.32 1 95.88 77 VAL B N 1
ATOM 1482 C CA . VAL B 1 77 ? 5.953 14.109 14.672 1 95.88 77 VAL B CA 1
ATOM 1483 C C . VAL B 1 77 ? 7.039 13.859 13.625 1 95.88 77 VAL B C 1
ATOM 1485 O O . VAL B 1 77 ? 6.766 13.859 12.422 1 95.88 77 VAL B O 1
ATOM 1488 N N . ALA B 1 78 ? 8.258 13.664 14.141 1 97.06 78 ALA B N 1
ATOM 1489 C CA . ALA B 1 78 ? 9.32 13.273 13.211 1 97.06 78 ALA B CA 1
ATOM 1490 C C . ALA B 1 78 ? 9.078 11.867 12.672 1 97.06 78 ALA B C 1
ATOM 1492 O O . ALA B 1 78 ? 8.68 10.969 13.414 1 97.06 78 ALA B O 1
ATOM 1493 N N . VAL B 1 79 ? 9.305 11.719 11.383 1 96.75 79 VAL B N 1
ATOM 1494 C CA . VAL B 1 79 ? 9.133 10.414 10.758 1 96.75 79 VAL B CA 1
ATOM 1495 C C . VAL B 1 79 ? 10.336 10.102 9.875 1 96.75 79 VAL B C 1
ATOM 1497 O O . VAL B 1 79 ? 11.047 11.008 9.438 1 96.75 79 VAL B O 1
ATOM 1500 N N . LYS B 1 80 ? 10.547 8.789 9.617 1 96.88 80 LYS B N 1
ATOM 1501 C CA . LYS B 1 80 ? 11.641 8.32 8.773 1 96.88 80 LYS B CA 1
ATOM 1502 C C . LYS B 1 80 ? 11.273 7.008 8.086 1 96.88 80 LYS B C 1
ATOM 1504 O O . LYS B 1 80 ? 10.234 6.414 8.375 1 96.88 80 LYS B O 1
ATOM 1509 N N . ALA B 1 81 ? 12.18 6.629 7.168 1 97 81 ALA B N 1
ATOM 1510 C CA . ALA B 1 81 ? 11.961 5.375 6.449 1 97 81 ALA B CA 1
ATOM 1511 C C . ALA B 1 81 ? 11.609 4.246 7.414 1 97 81 ALA B C 1
ATOM 1513 O O . ALA B 1 81 ? 12.258 4.082 8.453 1 97 81 ALA B O 1
ATOM 1514 N N . GLY B 1 82 ? 10.602 3.547 7.055 1 94.75 82 GLY B N 1
ATOM 1515 C CA . GLY B 1 82 ? 10.133 2.441 7.879 1 94.75 82 GLY B CA 1
ATOM 1516 C C . GLY B 1 82 ? 8.914 2.793 8.711 1 94.75 82 GLY B C 1
ATOM 1517 O O . GLY B 1 82 ? 8.188 1.905 9.164 1 94.75 82 GLY B O 1
ATOM 1518 N N . ASP B 1 83 ? 8.703 4.031 8.969 1 95.5 83 ASP B N 1
ATOM 1519 C CA . ASP B 1 83 ? 7.551 4.465 9.758 1 95.5 83 ASP B CA 1
ATOM 1520 C C . ASP B 1 83 ? 6.266 4.383 8.938 1 95.5 83 ASP B C 1
ATOM 1522 O O . ASP B 1 83 ? 6.301 4.441 7.707 1 95.5 83 ASP B O 1
ATOM 1526 N N . VAL B 1 84 ? 5.129 4.207 9.664 1 97.06 84 VAL B N 1
ATOM 1527 C CA . VAL B 1 84 ? 3.791 4.215 9.078 1 97.06 84 VAL B CA 1
ATOM 1528 C C . VAL B 1 84 ? 2.928 5.262 9.781 1 97.06 84 VAL B C 1
ATOM 1530 O O . VAL B 1 84 ? 2.965 5.387 11.008 1 97.06 84 VAL B O 1
ATOM 1533 N N . THR B 1 85 ? 2.246 6.039 8.992 1 96.75 85 THR B N 1
ATOM 1534 C CA . THR B 1 85 ? 1.288 6.984 9.555 1 96.75 85 THR B CA 1
ATOM 1535 C C . THR B 1 85 ? -0.141 6.578 9.203 1 96.75 85 THR B C 1
ATOM 1537 O O . THR B 1 85 ? -0.366 5.855 8.234 1 96.75 85 THR B O 1
ATOM 1540 N N . PHE B 1 86 ? -1.071 7.039 9.984 1 96.44 86 PHE B N 1
ATOM 1541 C CA . PHE B 1 86 ? -2.482 6.77 9.734 1 96.44 86 PHE B CA 1
ATOM 1542 C C . PHE B 1 86 ? -3.34 7.969 10.117 1 96.44 86 PHE B C 1
ATOM 1544 O O . PHE B 1 86 ? -3.363 8.375 11.281 1 96.44 86 PHE B O 1
ATOM 1551 N N . CYS B 1 87 ? -3.975 8.523 9.156 1 96.94 87 CYS B N 1
ATOM 1552 C CA . CYS B 1 87 ? -4.98 9.555 9.367 1 96.94 87 CYS B CA 1
ATOM 1553 C C . CYS B 1 87 ? -6.387 8.984 9.242 1 96.94 87 CYS B C 1
ATOM 1555 O O . CYS B 1 87 ? -6.816 8.625 8.141 1 96.94 87 CYS B O 1
ATOM 1557 N N . ALA B 1 88 ? -7.105 8.938 10.312 1 95.88 88 ALA B N 1
ATOM 1558 C CA . ALA B 1 88 ? -8.445 8.367 10.32 1 95.88 88 ALA B CA 1
ATOM 1559 C C . ALA B 1 88 ? -9.445 9.297 9.633 1 95.88 88 ALA B C 1
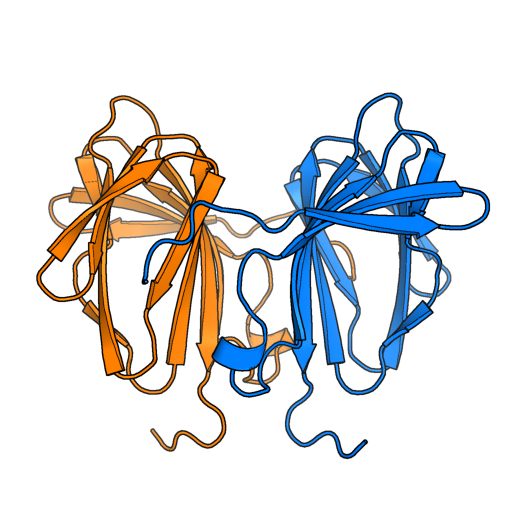ATOM 1561 O O . ALA B 1 88 ? -9.164 10.477 9.438 1 95.88 88 ALA B O 1
ATOM 1562 N N . ASP B 1 89 ? -10.555 8.703 9.172 1 96.31 89 ASP B N 1
ATOM 1563 C CA . ASP B 1 89 ? -11.656 9.508 8.656 1 96.31 89 ASP B CA 1
ATOM 1564 C C . ASP B 1 89 ? -11.992 10.656 9.602 1 96.31 89 ASP B C 1
ATOM 1566 O O . ASP B 1 89 ? -12.133 10.445 10.812 1 96.31 89 ASP B O 1
ATOM 1570 N N . GLY B 1 90 ? -12.125 11.844 9.031 1 96.75 90 GLY B N 1
ATOM 1571 C CA . GLY B 1 90 ? -12.391 13.031 9.828 1 96.75 90 GLY B CA 1
ATOM 1572 C C . GLY B 1 90 ? -11.133 13.734 10.289 1 96.75 90 GLY B C 1
ATOM 1573 O O . GLY B 1 90 ? -11.188 14.883 10.734 1 96.75 90 GLY B O 1
ATOM 1574 N N . GLY B 1 91 ? -9.961 13.094 10.242 1 96.88 91 GLY B N 1
ATOM 1575 C CA . GLY B 1 91 ? -8.711 13.641 10.742 1 96.88 91 GLY B CA 1
ATOM 1576 C C . GLY B 1 91 ? -8.023 14.57 9.758 1 96.88 91 GLY B C 1
ATOM 1577 O O . GLY B 1 91 ? -8.414 14.641 8.594 1 96.88 91 GLY B O 1
ATOM 1578 N N . THR B 1 92 ? -7.035 15.289 10.258 1 97.62 92 THR B N 1
ATOM 1579 C CA . THR B 1 92 ? -6.188 16.156 9.445 1 97.62 92 THR B CA 1
ATOM 1580 C C . THR B 1 92 ? -4.734 15.695 9.492 1 97.62 92 THR B C 1
ATOM 1582 O O . THR B 1 92 ? -4.258 15.242 10.531 1 97.62 92 THR B O 1
ATOM 1585 N N . HIS B 1 93 ? -4.078 15.828 8.344 1 97.38 93 HIS B N 1
ATOM 1586 C CA . HIS B 1 93 ? -2.666 15.469 8.344 1 97.38 93 HIS B CA 1
ATOM 1587 C C . HIS B 1 93 ? -1.913 16.188 7.227 1 97.38 93 HIS B C 1
ATOM 1589 O O . HIS B 1 93 ? -2.529 16.781 6.336 1 97.38 93 HIS B O 1
ATOM 1595 N N . GLY B 1 94 ? -0.646 16.188 7.277 1 97.12 94 GLY B N 1
ATOM 1596 C CA . GLY B 1 94 ? 0.312 16.656 6.285 1 97.12 94 GLY B CA 1
ATOM 1597 C C . GLY B 1 94 ? 1.685 16.031 6.445 1 97.12 94 GLY B C 1
ATOM 1598 O O . GLY B 1 94 ? 1.919 15.266 7.387 1 97.12 94 GLY B O 1
ATOM 1599 N N . LEU B 1 95 ? 2.588 16.344 5.523 1 97.31 95 LEU B N 1
ATOM 1600 C CA . LEU B 1 95 ? 3.934 15.781 5.574 1 97.31 95 LEU B CA 1
ATOM 1601 C C . LEU B 1 95 ? 4.934 16.703 4.883 1 97.31 95 LEU B C 1
ATOM 1603 O O . LEU B 1 95 ? 4.766 17.031 3.705 1 97.31 95 LEU B O 1
ATOM 1607 N N . LEU B 1 96 ? 5.895 17.078 5.59 1 97.19 96 LEU B N 1
ATOM 1608 C CA . LEU B 1 96 ? 6.961 17.938 5.078 1 97.19 96 LEU B CA 1
ATOM 1609 C C . LEU B 1 96 ? 8.281 17.172 5 1 97.19 96 LEU B C 1
ATOM 1611 O O . LEU B 1 96 ? 8.664 16.484 5.957 1 97.19 96 LEU B O 1
ATOM 1615 N N . ASN B 1 97 ? 8.961 17.281 3.82 1 98.12 97 ASN B N 1
ATOM 1616 C CA . ASN B 1 97 ? 10.328 16.797 3.742 1 98.12 97 ASN B CA 1
ATOM 1617 C C . ASN B 1 97 ? 11.312 17.766 4.379 1 98.12 97 ASN B C 1
ATOM 1619 O O . ASN B 1 97 ? 11.68 18.766 3.766 1 98.12 97 ASN B O 1
ATOM 1623 N N . THR B 1 98 ? 11.742 17.422 5.512 1 97.94 98 THR B N 1
ATOM 1624 C CA . THR B 1 98 ? 12.68 18.281 6.215 1 97.94 98 THR B CA 1
ATOM 1625 C C . THR B 1 98 ? 14.117 17.828 5.98 1 97.94 98 THR B C 1
ATOM 1627 O O . THR B 1 98 ? 15.055 18.422 6.512 1 97.94 98 THR B O 1
ATOM 1630 N N . GLY B 1 99 ? 14.297 16.719 5.312 1 97.62 99 GLY B N 1
ATOM 1631 C CA . GLY B 1 99 ? 15.625 16.172 5.062 1 97.62 99 GLY B CA 1
ATOM 1632 C C . GLY B 1 99 ? 16.297 16.781 3.848 1 97.62 99 GLY B C 1
ATOM 1633 O O . GLY B 1 99 ? 15.727 17.656 3.191 1 97.62 99 GLY B O 1
ATOM 1634 N N . LYS B 1 100 ? 17.516 16.234 3.543 1 97.88 100 LYS B N 1
ATOM 1635 C CA . LYS B 1 100 ? 18.312 16.734 2.422 1 97.88 100 LYS B CA 1
ATOM 1636 C C . LYS B 1 100 ? 18.156 15.836 1.202 1 97.88 100 LYS B C 1
ATOM 1638 O O . LYS B 1 100 ? 18.641 16.172 0.114 1 97.88 100 LYS B O 1
ATOM 1643 N N . GLU B 1 101 ? 17.531 14.727 1.398 1 98 101 GLU B N 1
ATOM 1644 C CA . GLU B 1 101 ? 17.266 13.797 0.309 1 98 101 GLU B CA 1
ATOM 1645 C C . GLU B 1 101 ? 15.766 13.664 0.042 1 98 101 GLU B C 1
ATOM 1647 O O . GLU B 1 101 ? 14.945 14.164 0.818 1 98 101 GLU B O 1
ATOM 1652 N N . ASP B 1 102 ? 15.438 12.984 -1.009 1 97.94 102 ASP B N 1
ATOM 1653 C CA . ASP B 1 102 ? 14.031 12.758 -1.335 1 97.94 102 ASP B CA 1
ATOM 1654 C C . ASP B 1 102 ? 13.328 11.961 -0.233 1 97.94 102 ASP B C 1
ATOM 1656 O O . ASP B 1 102 ? 13.898 11.008 0.307 1 97.94 102 ASP B O 1
ATOM 1660 N N . LEU B 1 103 ? 12.211 12.422 0.185 1 98 103 LEU B N 1
ATOM 1661 C CA . LEU B 1 103 ? 11.273 11.648 0.997 1 98 103 LEU B CA 1
ATOM 1662 C C . LEU B 1 103 ? 10.297 10.875 0.116 1 98 103 LEU B C 1
ATOM 1664 O O . LEU B 1 103 ? 9.539 11.477 -0.648 1 98 103 LEU B O 1
ATOM 1668 N N . VAL B 1 104 ? 10.344 9.5 0.156 1 98.25 104 VAL B N 1
ATOM 1669 C CA . VAL B 1 104 ? 9.539 8.633 -0.695 1 98.25 104 VAL B CA 1
ATOM 1670 C C . VAL B 1 104 ? 8.625 7.762 0.17 1 98.25 104 VAL B C 1
ATOM 1672 O O . VAL B 1 104 ? 9.07 7.188 1.165 1 98.25 104 VAL B O 1
ATOM 1675 N N . PHE B 1 105 ? 7.371 7.738 -0.197 1 97.5 105 PHE B N 1
ATOM 1676 C CA . PHE B 1 105 ? 6.441 6.941 0.596 1 97.5 105 PHE B CA 1
ATOM 1677 C C . PHE B 1 105 ? 5.324 6.387 -0.278 1 97.5 105 PHE B C 1
ATOM 1679 O O . PHE B 1 105 ? 5.109 6.859 -1.396 1 97.5 105 PHE B O 1
ATOM 1686 N N . ILE B 1 106 ? 4.703 5.344 0.216 1 97.75 106 ILE B N 1
ATOM 1687 C CA . ILE B 1 106 ? 3.475 4.809 -0.364 1 97.75 106 ILE B CA 1
ATOM 1688 C C . ILE B 1 106 ? 2.264 5.449 0.31 1 97.75 106 ILE B C 1
ATOM 1690 O O . ILE B 1 106 ? 2.191 5.516 1.54 1 97.75 106 ILE B O 1
ATOM 1694 N N . ALA B 1 107 ? 1.387 5.93 -0.459 1 98.25 107 ALA B N 1
ATOM 1695 C CA . ALA B 1 107 ? 0.129 6.48 0.038 1 98.25 107 ALA B CA 1
ATOM 1696 C C . ALA B 1 107 ? -1.047 5.578 -0.324 1 98.25 107 ALA B C 1
ATOM 1698 O O . ALA B 1 107 ? -1.179 5.152 -1.474 1 98.25 107 ALA B O 1
ATOM 1699 N N . LEU B 1 108 ? -1.842 5.273 0.651 1 98.31 108 LEU B N 1
ATOM 1700 C CA . LEU B 1 108 ? -3.072 4.508 0.493 1 98.31 108 LEU B CA 1
ATOM 1701 C C . LEU B 1 108 ? -4.266 5.273 1.062 1 98.31 108 LEU B C 1
ATOM 1703 O O . LEU B 1 108 ? -4.277 5.617 2.246 1 98.31 108 LEU B O 1
ATOM 1707 N N . ILE B 1 109 ? -5.219 5.594 0.25 1 98.44 109 ILE B N 1
ATOM 1708 C CA . ILE B 1 109 ? -6.473 6.176 0.713 1 98.44 109 ILE B CA 1
ATOM 1709 C C . ILE B 1 109 ? -7.594 5.148 0.597 1 98.44 109 ILE B C 1
ATOM 1711 O O . ILE B 1 109 ? -7.93 4.707 -0.504 1 98.44 109 ILE B O 1
ATOM 1715 N N . SER B 1 110 ? -8.125 4.766 1.688 1 97.94 110 SER B N 1
ATOM 1716 C CA . SER B 1 110 ? -9.227 3.807 1.768 1 97.94 110 SER B CA 1
ATOM 1717 C C . SER B 1 110 ? -10.531 4.492 2.156 1 97.94 110 SER B C 1
ATOM 1719 O O . SER B 1 110 ? -10.586 5.223 3.148 1 97.94 110 SER B O 1
ATOM 1721 N N . ASN B 1 111 ? -11.555 4.152 1.438 1 97.19 111 ASN B N 1
ATOM 1722 C CA . ASN B 1 111 ? -12.836 4.816 1.635 1 97.19 111 ASN B CA 1
ATOM 1723 C C . ASN B 1 111 ? -13.57 4.273 2.859 1 97.19 111 ASN B C 1
ATOM 1725 O O . ASN B 1 111 ? -13.516 3.072 3.135 1 97.19 111 ASN B O 1
ATOM 1729 N N . THR B 1 112 ? -14.18 5.156 3.574 1 95.25 112 THR B N 1
ATOM 1730 C CA . THR B 1 112 ? -15.039 4.723 4.672 1 95.25 112 THR B CA 1
ATOM 1731 C C . THR B 1 112 ? -16.297 4.047 4.141 1 95.25 112 THR B C 1
ATOM 1733 O O . THR B 1 112 ? -17.047 4.641 3.371 1 95.25 112 THR B O 1
ATOM 1736 N N . PRO B 1 113 ? -16.484 2.832 4.555 1 91.38 113 PRO B N 1
ATOM 1737 C CA . PRO B 1 113 ? -17.672 2.156 4.047 1 91.38 113 PRO B CA 1
ATOM 1738 C C . PRO B 1 113 ? -18.969 2.922 4.352 1 91.38 113 PRO B C 1
ATOM 1740 O O . PRO B 1 113 ? -19.156 3.383 5.48 1 91.38 113 PRO B O 1
ATOM 1743 N N . GLY B 1 114 ? -19.75 3.045 3.326 1 86.38 114 GLY B N 1
ATOM 1744 C CA . GLY B 1 114 ? -21.062 3.621 3.527 1 86.38 114 GLY B CA 1
ATOM 1745 C C . GLY B 1 114 ? -21.062 5.137 3.555 1 86.38 114 GLY B C 1
ATOM 1746 O O . GLY B 1 114 ? -22.109 5.766 3.738 1 86.38 114 GLY B O 1
ATOM 1747 N N . TYR B 1 115 ? -19.906 5.734 3.482 1 85.56 115 TYR B N 1
ATOM 1748 C CA . TYR B 1 115 ? -19.844 7.191 3.486 1 85.56 115 TYR B CA 1
ATOM 1749 C C . TYR B 1 115 ? -20.594 7.773 2.299 1 85.56 115 TYR B C 1
ATOM 1751 O O . TYR B 1 115 ? -20.422 7.324 1.162 1 85.56 115 TYR B O 1
ATOM 1759 N N . LYS B 1 116 ? -21.578 8.539 2.666 1 78.56 116 LYS B N 1
ATOM 1760 C CA . LYS B 1 116 ? -22.375 9.25 1.661 1 78.56 116 LYS B CA 1
ATOM 1761 C C . LYS B 1 116 ? -21.844 10.656 1.433 1 78.56 116 LYS B C 1
ATOM 1763 O O . LYS B 1 116 ? -21.703 11.438 2.377 1 78.56 116 LYS B O 1
ATOM 1768 N N . ARG B 1 117 ? -21.188 10.906 0.325 1 66.06 117 ARG B N 1
ATOM 1769 C CA . ARG B 1 117 ? -20.672 12.219 -0.02 1 66.06 117 ARG B CA 1
ATOM 1770 C C . ARG B 1 117 ? -21.797 13.227 -0.219 1 66.06 117 ARG B C 1
ATOM 1772 O O . ARG B 1 117 ? -22.891 12.867 -0.663 1 66.06 117 ARG B O 1
#